Protein AF-A0A4Y2KLJ8-F1 (afdb_monomer)

Solvent-accessible surface area (backbone atoms only — not comparable to full-atom values): 11836 Å² total; per-residue (Å²): 13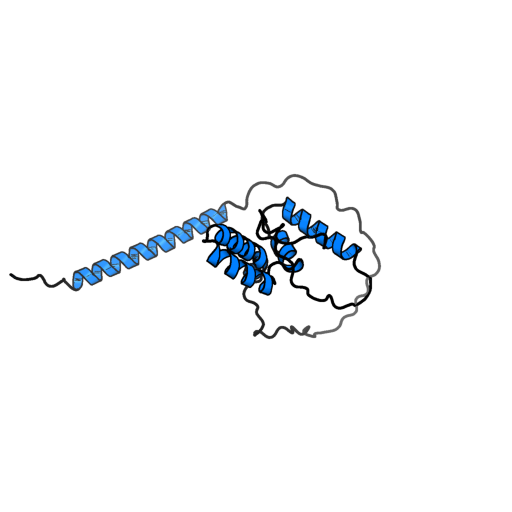8,86,79,80,77,81,59,66,69,55,58,54,52,51,52,54,50,50,55,50,51,53,54,50,53,55,51,50,52,51,50,53,52,52,56,60,64,63,75,76,76,78,91,80,90,84,87,83,84,87,87,86,86,84,82,91,79,88,83,82,90,78,91,77,88,84,82,92,75,81,81,78,80,86,66,64,81,89,68,65,72,83,55,77,72,72,66,32,43,41,22,51,55,50,38,53,52,52,61,58,43,70,79,48,62,66,79,58,34,54,54,49,51,54,54,45,60,75,60,29,65,43,57,26,70,70,42,39,40,47,24,28,59,70,44,90,50,64,73,47,25,51,49,31,54,50,52,53,53,55,54,62,73,68,50,70,99,58,96,68,80,82,79,87,68,81,39,68,68,44,88,79,44,90,49,54,86,49,29,42,73,88,86,117

Sequence (184 aa):
MFIGSVDVPETKRLKKLQMRKEQNTIRSSKQASAASASNYYSVENEGETEIEDAMEVKTAEDQEGTKDGPYTTFASKSFQQPTLTVQMDGAGHLWHFINSSRYLPEKYRDIIKQVISRNAYFAAPENLLLAMLTDNRCHIRTLAAWRIIKAREIGPGGNCVRRFVIPAVDFRATDYVDLIDWQA

Mean predicted aligned error: 19.5 Å

pLDDT: mean 70.12, std 23.82, range [25.67, 96.12]

Radius of gyration: 28.58 Å; Cα contacts (8 Å, |Δi|>4): 83; chains: 1; bounding box: 58×62×86 Å

Foldseek 3Di:
DDDDDDPPVVVVVVVVVVVVVVVVVVVVVVVVVVVVVVPPDDDDDDDDDDDPPDDDDDDDDDDDDDDDDPPDPPDDPVPPPPDPVVQLCLLVVLLVVLVVLVPDDPVVSVVVLVVCQVVVPCLFLVSLLSNQCPDPDPVSVVVSVVLVVVVVVPDDPDPDDDDDDRFGADSPDPGSNVRGDPVD

Nearest PDB structures (foldseek):
  8xr6-assembly1_q  TM=2.481E-01  e=8.972E+00  Chroomonas placoidea
  5zr1-assembly1_C  TM=2.084E-01  e=8.972E+00  Saccharomyces cerevisiae S288C

Structure (mmCIF, N/CA/C/O backbone):
data_AF-A0A4Y2KLJ8-F1
#
_entry.id   AF-A0A4Y2KLJ8-F1
#
loop_
_atom_site.group_PDB
_atom_site.id
_atom_site.type_symbol
_atom_site.label_atom_id
_atom_site.label_alt_id
_atom_site.label_comp_id
_atom_site.label_asym_id
_atom_site.label_entity_id
_atom_site.label_seq_id
_atom_site.pdbx_PDB_ins_code
_atom_site.Cartn_x
_atom_site.Cartn_y
_atom_site.Cartn_z
_atom_site.occupancy
_atom_site.B_iso_or_equiv
_atom_site.auth_seq_id
_atom_site.auth_comp_id
_atom_site.auth_asym_id
_atom_site.auth_atom_id
_atom_site.pdbx_PDB_model_num
ATOM 1 N N . MET A 1 1 ? -21.156 45.793 48.935 1.00 41.31 1 MET A N 1
ATOM 2 C CA . MET A 1 1 ? -20.285 44.833 48.222 1.00 41.31 1 MET A CA 1
ATOM 3 C C . MET A 1 1 ? -19.936 45.462 46.876 1.00 41.31 1 MET A C 1
ATOM 5 O O . MET A 1 1 ? -20.777 45.459 45.991 1.00 41.31 1 MET A O 1
ATOM 9 N N . PHE A 1 2 ? -18.780 46.122 46.757 1.00 39.53 2 PHE A N 1
ATOM 10 C CA . PHE A 1 2 ? -18.322 46.694 45.483 1.00 39.53 2 PHE A CA 1
ATOM 11 C C . PHE A 1 2 ? -17.560 45.607 44.719 1.00 39.53 2 PHE A C 1
ATOM 13 O O . PHE A 1 2 ? -16.541 45.118 45.198 1.00 39.53 2 PHE A O 1
ATOM 20 N N . ILE A 1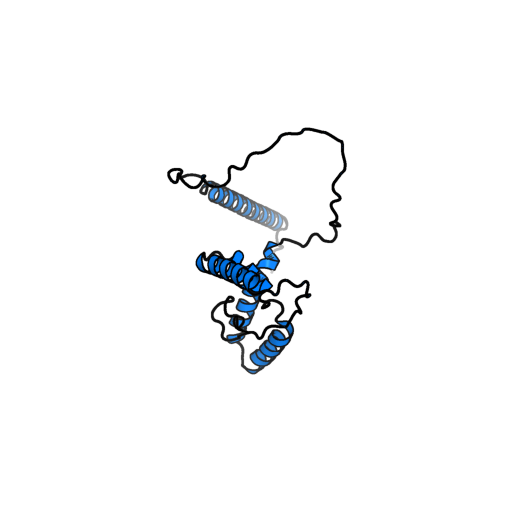 3 ? -18.089 45.194 43.570 1.00 48.84 3 ILE A N 1
ATOM 21 C CA . ILE A 1 3 ? -17.448 44.234 42.669 1.00 48.84 3 ILE A CA 1
ATOM 22 C C . ILE A 1 3 ? -16.490 45.053 41.799 1.00 48.84 3 ILE A C 1
ATOM 24 O O . ILE A 1 3 ? -16.929 45.947 41.079 1.00 48.84 3 ILE A O 1
ATOM 28 N N . GLY A 1 4 ? -15.185 44.818 41.956 1.00 50.69 4 GLY A N 1
ATOM 29 C CA . GLY A 1 4 ? -14.127 45.601 41.319 1.00 50.69 4 GLY A CA 1
ATOM 30 C C . GLY A 1 4 ? -14.207 45.553 39.795 1.00 50.69 4 GLY A C 1
ATOM 31 O O . GLY A 1 4 ? -14.171 44.481 39.192 1.00 50.69 4 GLY A O 1
ATOM 32 N N . SER A 1 5 ? -14.315 46.727 39.179 1.00 54.97 5 SER A N 1
ATOM 33 C CA . SER A 1 5 ? -14.199 46.912 37.737 1.00 54.97 5 SER A CA 1
ATOM 34 C C . SER A 1 5 ? -12.812 46.466 37.272 1.00 54.97 5 SER A C 1
ATOM 36 O O . SER A 1 5 ? -11.806 46.932 37.796 1.00 54.97 5 SER A O 1
ATOM 38 N N . VAL A 1 6 ? -12.749 45.565 36.289 1.00 61.09 6 VAL A N 1
ATOM 39 C CA . VAL A 1 6 ? -11.486 45.132 35.675 1.00 61.09 6 VAL A CA 1
ATOM 40 C C . VAL A 1 6 ? -10.830 46.334 34.998 1.00 61.09 6 VAL A C 1
ATOM 42 O O . VAL A 1 6 ? -11.369 46.886 34.036 1.00 61.09 6 VAL A O 1
ATOM 45 N N . ASP A 1 7 ? -9.657 46.724 35.490 1.00 63.34 7 ASP A N 1
ATOM 46 C CA . ASP A 1 7 ? -8.897 47.854 34.974 1.00 63.34 7 ASP A CA 1
ATOM 47 C C . ASP A 1 7 ? -8.469 47.602 33.517 1.00 63.34 7 ASP A C 1
ATOM 49 O O . ASP A 1 7 ? -7.511 46.891 33.193 1.00 63.34 7 ASP A O 1
ATOM 53 N N . VAL A 1 8 ? -9.191 48.236 32.590 1.00 61.59 8 VAL A N 1
ATOM 54 C CA . VAL A 1 8 ? -8.929 48.244 31.140 1.00 61.59 8 VAL A CA 1
ATOM 55 C C . VAL A 1 8 ? -7.454 48.548 30.785 1.00 61.59 8 VAL A C 1
ATOM 57 O O . VAL A 1 8 ? -6.947 47.961 29.822 1.00 61.59 8 VAL A O 1
ATOM 60 N N . PRO A 1 9 ? -6.702 49.394 31.523 1.00 63.06 9 PRO A N 1
ATOM 61 C CA . PRO A 1 9 ? -5.272 49.589 31.276 1.00 63.06 9 PRO A CA 1
ATOM 62 C C . PRO A 1 9 ? -4.419 48.333 31.514 1.00 63.06 9 PRO A C 1
ATOM 64 O O . PRO A 1 9 ? -3.481 48.081 30.751 1.00 63.06 9 PRO A O 1
ATOM 67 N N . GLU A 1 10 ? -4.737 47.524 32.529 1.00 64.81 10 GLU A N 1
ATOM 68 C CA . GLU A 1 10 ? -3.981 46.308 32.847 1.00 64.81 10 GLU A CA 1
ATOM 69 C C . GLU A 1 10 ? -4.195 45.225 31.795 1.00 64.81 10 GLU A C 1
ATOM 71 O O . GLU A 1 10 ? -3.235 44.617 31.323 1.00 64.81 10 GLU A O 1
ATOM 76 N N . THR A 1 11 ? -5.429 45.060 31.315 1.00 70.12 11 THR A N 1
ATOM 77 C CA . THR A 1 11 ? -5.729 44.098 30.238 1.00 70.12 11 THR A CA 1
ATOM 78 C C . THR A 1 11 ? -4.983 44.419 28.938 1.00 70.12 11 THR A C 1
ATOM 80 O O . THR A 1 11 ? -4.487 43.513 28.263 1.00 70.12 11 THR A O 1
ATOM 83 N N . LYS A 1 12 ? -4.806 45.706 28.600 1.00 73.44 12 LYS A N 1
ATOM 84 C CA . LYS A 1 12 ? -3.983 46.132 27.453 1.00 73.44 12 LYS A CA 1
ATOM 85 C C . LYS A 1 12 ? -2.498 45.824 27.665 1.00 73.44 12 LYS A C 1
ATOM 87 O O . LYS A 1 12 ? -1.827 45.381 26.730 1.00 73.44 12 LYS A O 1
ATOM 92 N N . ARG A 1 13 ? -1.978 46.027 28.882 1.00 78.44 13 ARG A N 1
ATOM 93 C CA . ARG A 1 13 ? -0.587 45.689 29.239 1.00 78.44 13 ARG A CA 1
ATOM 94 C C . ARG A 1 13 ? -0.338 44.183 29.165 1.00 78.44 13 ARG A C 1
ATOM 96 O O . ARG A 1 13 ? 0.652 43.768 28.562 1.00 78.44 13 ARG A O 1
ATOM 103 N N . LEU A 1 14 ? -1.260 43.379 29.690 1.00 79.12 14 LEU A N 1
ATOM 104 C CA . LEU A 1 14 ? -1.184 41.919 29.671 1.00 79.12 14 LEU A CA 1
ATOM 105 C C . LEU A 1 14 ? -1.236 41.360 28.243 1.00 79.12 14 LEU A C 1
ATOM 107 O O . LEU A 1 14 ? -0.385 40.549 27.882 1.00 79.12 14 LEU A O 1
ATOM 111 N N . LYS A 1 15 ? -2.128 41.868 27.379 1.00 77.00 15 LYS A N 1
ATOM 112 C CA . LYS A 1 15 ? -2.149 41.486 25.954 1.00 77.00 15 LYS A CA 1
ATOM 113 C C . LYS A 1 15 ? -0.844 41.844 25.235 1.00 77.00 15 LYS A C 1
ATOM 115 O O . LYS A 1 15 ? -0.330 41.045 24.461 1.00 77.00 15 LYS A O 1
ATOM 120 N N . LYS A 1 16 ? -0.253 43.009 25.520 1.00 82.94 16 LYS A N 1
ATOM 121 C CA . LYS A 1 16 ? 1.031 43.419 24.923 1.00 82.94 16 LYS A CA 1
ATOM 122 C C . LYS A 1 16 ? 2.198 42.532 25.371 1.00 82.94 16 LYS A C 1
ATOM 124 O O . LYS A 1 16 ? 3.102 42.267 24.579 1.00 82.94 16 LYS A O 1
ATOM 129 N N . LEU A 1 17 ? 2.186 42.074 26.622 1.00 87.19 17 LEU A N 1
ATOM 130 C CA . LEU A 1 17 ? 3.177 41.127 27.136 1.00 87.19 17 LEU A CA 1
ATOM 131 C C . LEU A 1 17 ? 3.021 39.744 26.501 1.00 87.19 17 LEU A C 1
ATOM 133 O O . LEU A 1 17 ? 4.029 39.151 26.123 1.00 87.19 17 LEU A O 1
ATOM 137 N N . GLN A 1 18 ? 1.786 39.272 26.323 1.00 82.94 18 GLN A N 1
ATOM 138 C CA . GLN A 1 18 ? 1.506 38.001 25.655 1.00 82.94 18 GLN A CA 1
ATOM 139 C C . GLN A 1 18 ? 2.020 38.003 24.210 1.00 82.94 18 GLN A C 1
ATOM 141 O O . GLN A 1 18 ? 2.814 37.143 23.836 1.00 82.94 18 GLN A O 1
ATOM 146 N N . MET A 1 19 ? 1.692 39.050 23.447 1.00 80.50 19 MET A N 1
ATOM 147 C CA . MET A 1 19 ? 2.167 39.214 22.068 1.00 80.50 19 MET A CA 1
ATOM 148 C C . MET A 1 19 ? 3.704 39.238 21.976 1.00 80.50 19 MET A C 1
ATOM 150 O O . MET A 1 19 ? 4.286 38.669 21.055 1.00 80.50 19 MET A O 1
ATOM 154 N N . ARG A 1 20 ? 4.390 39.870 22.942 1.00 82.62 20 ARG A N 1
ATOM 155 C CA . ARG A 1 20 ? 5.865 39.881 22.997 1.00 82.62 20 ARG A CA 1
ATOM 156 C C . ARG A 1 20 ? 6.454 38.505 23.309 1.00 82.62 20 ARG A C 1
ATOM 158 O O . ARG A 1 20 ? 7.477 38.152 22.727 1.00 82.62 20 ARG A O 1
ATOM 165 N N . LYS A 1 21 ? 5.836 37.739 24.214 1.00 83.50 21 LYS A N 1
ATOM 166 C CA . LYS A 1 21 ? 6.278 36.375 24.538 1.00 83.50 21 LYS A CA 1
ATOM 167 C C . LYS A 1 21 ? 6.173 35.469 23.313 1.00 83.50 21 LYS A C 1
ATOM 169 O O . LYS A 1 21 ? 7.160 34.837 22.957 1.00 83.50 21 LYS A O 1
ATOM 174 N N . GLU A 1 22 ? 5.040 35.499 22.617 1.00 74.56 22 GLU A N 1
ATOM 175 C CA . GLU A 1 22 ? 4.809 34.700 21.407 1.00 74.56 22 GLU A CA 1
ATOM 176 C C . GLU A 1 22 ? 5.809 35.038 20.291 1.00 74.56 22 GLU A C 1
ATOM 178 O O . GLU A 1 22 ? 6.416 34.142 19.703 1.00 74.56 22 GLU A O 1
ATOM 183 N N . GLN A 1 23 ? 6.074 36.326 20.050 1.00 72.75 23 GLN A N 1
ATOM 184 C CA . GLN A 1 23 ? 7.065 36.750 19.054 1.00 72.75 23 GLN A CA 1
ATOM 185 C C . GLN A 1 23 ? 8.490 36.285 19.388 1.00 72.75 23 GLN A C 1
ATOM 187 O O . GLN A 1 23 ? 9.235 35.891 18.488 1.00 72.75 23 GLN A O 1
ATOM 192 N N . ASN A 1 24 ? 8.871 36.292 20.667 1.00 71.88 24 ASN A N 1
ATOM 193 C CA . ASN A 1 24 ? 10.185 35.816 21.098 1.00 71.88 24 ASN A CA 1
ATOM 194 C C . ASN A 1 24 ? 10.311 34.287 20.978 1.00 71.88 24 ASN A C 1
ATOM 196 O O . ASN A 1 24 ? 11.357 33.804 20.547 1.00 71.88 24 ASN A O 1
ATOM 200 N N . THR A 1 25 ? 9.243 33.532 21.255 1.00 70.50 25 THR A N 1
ATOM 201 C CA . THR A 1 25 ? 9.193 32.075 21.039 1.00 70.50 25 THR A CA 1
ATOM 202 C C . THR A 1 25 ? 9.306 31.715 19.552 1.00 70.50 25 THR A C 1
ATOM 204 O O . THR A 1 25 ? 10.051 30.806 19.179 1.00 70.50 25 THR A O 1
ATOM 207 N N . ILE A 1 26 ? 8.642 32.467 18.668 1.00 71.75 26 ILE A N 1
ATOM 208 C CA . ILE A 1 26 ? 8.734 32.273 17.210 1.00 71.75 26 ILE A CA 1
ATOM 209 C C . ILE A 1 26 ? 10.142 32.611 16.690 1.00 71.75 26 ILE A C 1
ATOM 211 O O . ILE A 1 26 ? 10.686 31.909 15.840 1.00 71.75 26 ILE A O 1
ATOM 215 N N . ARG A 1 27 ? 10.769 33.681 17.193 1.00 73.19 27 ARG A N 1
ATOM 216 C CA . ARG A 1 27 ? 12.136 34.053 16.794 1.00 73.19 27 ARG A CA 1
ATOM 217 C C . ARG A 1 27 ? 13.168 33.023 17.260 1.00 73.19 27 ARG A C 1
ATOM 219 O O . ARG A 1 27 ? 14.047 32.661 16.484 1.00 73.19 27 ARG A O 1
ATOM 226 N N . SER A 1 28 ? 13.033 32.536 18.493 1.00 63.88 28 SER A N 1
ATOM 227 C CA . SER A 1 28 ? 13.915 31.511 19.059 1.00 63.88 28 SER A CA 1
ATOM 228 C C . SER A 1 28 ? 13.798 30.177 18.311 1.00 63.88 28 SER A C 1
ATOM 230 O O . SER A 1 28 ? 14.818 29.603 17.943 1.00 63.88 28 SER A O 1
ATOM 232 N N . SER A 1 29 ? 12.581 29.730 17.980 1.00 56.09 29 SER A N 1
ATOM 233 C CA . SER A 1 29 ? 12.384 28.515 17.168 1.00 56.09 29 SER A CA 1
ATOM 234 C C . SER A 1 29 ? 12.959 28.643 15.752 1.00 56.09 29 SER A C 1
ATOM 236 O O . SER A 1 29 ? 13.575 27.700 15.258 1.00 56.09 29 SER A O 1
ATOM 238 N N . LYS A 1 30 ? 12.868 29.821 15.116 1.00 65.75 30 LYS A N 1
ATOM 239 C CA . LYS A 1 30 ? 13.536 30.078 13.826 1.00 65.75 30 LYS A CA 1
ATOM 240 C C . LYS A 1 30 ? 15.064 30.035 13.924 1.00 65.75 30 LYS A C 1
ATOM 242 O O . LYS A 1 30 ? 15.704 29.481 13.036 1.00 65.75 30 LYS A O 1
ATOM 247 N N . GLN A 1 31 ? 15.653 30.570 14.996 1.00 61.88 31 GLN A N 1
ATOM 248 C CA . GLN A 1 31 ? 17.101 30.471 15.229 1.00 61.88 31 GLN A CA 1
ATOM 249 C C . GLN A 1 31 ? 17.551 29.033 15.522 1.00 61.88 31 GLN A C 1
ATOM 251 O O . GLN A 1 31 ? 18.587 28.621 15.012 1.00 61.88 31 GLN A O 1
ATOM 256 N N . ALA A 1 32 ? 16.760 28.242 16.253 1.00 54.78 32 ALA A N 1
ATOM 257 C CA . ALA A 1 32 ? 17.043 26.822 16.477 1.00 54.78 32 ALA A CA 1
ATOM 258 C C . ALA A 1 32 ? 16.970 25.992 15.177 1.00 54.78 32 ALA A C 1
ATOM 260 O O . ALA A 1 32 ? 17.793 25.101 14.961 1.00 54.78 32 ALA A O 1
ATOM 261 N N . SER A 1 33 ? 16.038 26.323 14.274 1.00 52.66 33 SER A N 1
ATOM 262 C CA . SER A 1 33 ? 15.948 25.710 12.941 1.00 52.66 33 SER A CA 1
ATOM 263 C C . SER A 1 33 ? 17.119 26.105 12.033 1.00 52.66 33 SER A C 1
ATOM 265 O O . SER A 1 33 ? 17.608 25.262 11.287 1.00 52.66 33 SER A O 1
ATOM 267 N N . ALA A 1 34 ? 17.596 27.352 12.108 1.00 49.81 34 ALA A N 1
ATOM 268 C CA . ALA A 1 34 ? 18.775 27.802 11.364 1.00 49.81 34 ALA A CA 1
ATOM 269 C C . ALA A 1 34 ? 20.076 27.173 11.901 1.00 49.81 34 ALA A C 1
ATOM 271 O O . ALA A 1 34 ? 20.947 26.808 11.118 1.00 49.81 34 ALA A O 1
ATOM 272 N N . ALA A 1 35 ? 20.183 26.975 13.220 1.00 51.09 35 ALA A N 1
ATOM 273 C CA . ALA A 1 35 ? 21.306 26.268 13.834 1.00 51.09 35 ALA A CA 1
ATOM 274 C C . ALA A 1 35 ? 21.307 24.764 13.496 1.00 51.09 35 ALA A C 1
ATOM 276 O O . ALA A 1 35 ? 22.370 24.197 13.268 1.00 51.09 35 ALA A O 1
ATOM 277 N N . SER A 1 36 ? 20.130 24.129 13.386 1.00 46.59 36 SER A N 1
ATOM 278 C CA . SER A 1 36 ? 20.022 22.719 12.960 1.00 46.59 36 SER A CA 1
ATOM 279 C C . SER A 1 36 ? 20.373 22.515 11.482 1.00 46.59 36 SER A C 1
ATOM 281 O O . SER A 1 36 ? 20.942 21.487 11.133 1.00 46.59 36 SER A O 1
ATOM 283 N N . ALA A 1 37 ? 20.094 23.497 10.618 1.00 37.50 37 ALA A N 1
ATOM 284 C CA . ALA A 1 37 ? 20.486 23.454 9.207 1.00 37.50 37 ALA A CA 1
ATOM 285 C C . ALA A 1 37 ? 21.999 23.662 8.988 1.00 37.50 37 ALA A C 1
ATOM 287 O O . ALA A 1 37 ? 22.537 23.225 7.974 1.00 37.50 37 ALA A O 1
ATOM 288 N N . SER A 1 38 ? 22.698 24.294 9.938 1.00 36.22 38 SER A N 1
ATOM 289 C CA . SER A 1 38 ? 24.140 24.565 9.844 1.00 36.22 38 SER A CA 1
ATOM 290 C C . SER A 1 38 ? 25.026 23.347 10.138 1.00 36.22 38 SER A C 1
ATOM 292 O O . SER A 1 38 ? 26.210 23.385 9.818 1.00 36.22 38 SER A O 1
ATOM 294 N N . ASN A 1 39 ? 24.484 22.268 10.713 1.00 36.62 39 ASN A N 1
ATOM 295 C CA . ASN A 1 39 ? 25.268 21.101 11.142 1.00 36.62 39 ASN A CA 1
ATOM 296 C C . ASN A 1 39 ? 25.201 19.908 10.167 1.00 36.62 39 ASN A C 1
ATOM 298 O O . ASN A 1 39 ? 25.567 18.802 10.551 1.00 36.62 39 ASN A O 1
ATOM 302 N N . TYR A 1 40 ? 24.734 20.105 8.926 1.00 30.84 40 TYR A N 1
ATOM 303 C CA . TYR A 1 40 ? 24.610 19.024 7.931 1.00 30.84 40 TYR A CA 1
ATOM 304 C C . TYR A 1 40 ? 25.612 19.104 6.763 1.00 30.84 40 TYR A C 1
ATOM 306 O O . TYR A 1 40 ? 25.615 18.238 5.898 1.00 30.84 40 TYR A O 1
ATOM 314 N N . TYR A 1 41 ? 26.492 20.108 6.732 1.00 36.03 41 TYR A N 1
ATOM 315 C CA . TYR A 1 41 ? 27.552 20.205 5.723 1.00 36.03 41 TYR A CA 1
ATOM 316 C C . TYR A 1 41 ? 28.896 20.490 6.380 1.00 36.03 41 TYR A C 1
ATOM 318 O O . TYR A 1 41 ? 29.294 21.644 6.509 1.00 36.03 41 TYR A O 1
ATOM 326 N N . SER A 1 42 ? 29.582 19.435 6.809 1.00 34.06 42 SER A N 1
ATOM 327 C CA . SER A 1 42 ? 31.043 19.331 6.938 1.00 34.06 42 SER A CA 1
ATOM 328 C C . SER A 1 42 ? 31.367 17.890 7.332 1.00 34.06 42 SER A C 1
ATOM 330 O O . SER A 1 42 ? 30.687 17.386 8.222 1.00 34.06 42 SER A O 1
ATOM 332 N N . VAL A 1 43 ? 32.438 17.311 6.753 1.00 30.20 43 VAL A N 1
ATOM 333 C CA . VAL A 1 43 ? 33.024 15.972 7.045 1.00 30.20 43 VAL A CA 1
ATOM 334 C C . VAL A 1 43 ? 32.284 14.883 6.217 1.00 30.20 43 VAL A C 1
ATOM 336 O O . VAL A 1 43 ? 31.116 14.634 6.469 1.00 30.20 43 VAL A O 1
ATOM 339 N N . GLU A 1 44 ? 32.803 14.252 5.146 1.00 31.92 44 GLU A N 1
ATOM 340 C CA . GLU A 1 44 ? 34.175 13.966 4.668 1.00 31.92 44 GLU A CA 1
ATOM 341 C C . GLU A 1 44 ? 34.181 13.804 3.129 1.00 31.92 44 GLU A C 1
ATOM 343 O O . GLU A 1 44 ? 33.316 13.1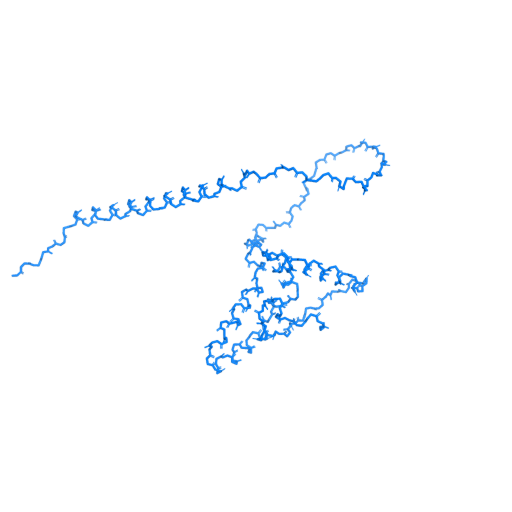37 2.567 1.00 31.92 44 GLU A O 1
ATOM 348 N N . ASN A 1 45 ? 35.173 14.395 2.455 1.00 31.47 45 ASN A N 1
ATOM 349 C CA . ASN A 1 45 ? 35.768 13.797 1.255 1.00 31.47 45 ASN A CA 1
ATOM 350 C C . ASN A 1 45 ? 36.805 12.792 1.768 1.00 31.47 45 ASN A C 1
ATOM 352 O O . ASN A 1 45 ? 37.528 13.197 2.669 1.00 31.47 45 ASN A O 1
ATOM 356 N N . GLU A 1 46 ? 36.866 11.569 1.227 1.00 34.88 46 GLU A N 1
ATOM 357 C CA . GLU A 1 46 ? 38.062 10.834 0.742 1.00 34.88 46 GLU A CA 1
ATOM 358 C C . GLU A 1 46 ? 37.645 9.389 0.356 1.00 34.88 46 GLU A C 1
ATOM 360 O O . GLU A 1 46 ? 37.127 8.649 1.188 1.00 34.88 46 GLU A O 1
ATOM 365 N N . GLY A 1 47 ? 37.880 8.994 -0.906 1.00 34.47 47 GLY A N 1
ATOM 366 C CA . GLY A 1 47 ? 37.513 7.691 -1.502 1.00 34.47 47 GLY A CA 1
ATOM 367 C C . GLY A 1 47 ? 36.117 7.734 -2.138 1.00 34.47 47 GLY A C 1
ATOM 368 O O . GLY A 1 47 ? 35.150 8.063 -1.475 1.00 34.47 47 GLY A O 1
ATOM 369 N N . GLU A 1 48 ? 35.903 7.502 -3.429 1.00 34.25 48 GLU A N 1
ATOM 370 C CA . GLU A 1 48 ? 36.395 6.398 -4.243 1.00 34.25 48 GLU A CA 1
ATOM 371 C C . GLU A 1 48 ? 36.613 6.880 -5.687 1.00 34.25 48 GLU A C 1
ATOM 373 O O . GLU A 1 48 ? 35.728 7.426 -6.346 1.00 34.25 48 GLU A O 1
ATOM 378 N N . THR A 1 49 ? 37.840 6.694 -6.158 1.00 34.75 49 THR A N 1
ATOM 379 C CA . THR A 1 49 ? 38.187 6.575 -7.571 1.00 34.75 49 THR A CA 1
ATOM 380 C C . THR A 1 49 ? 37.596 5.285 -8.141 1.00 34.75 49 THR A C 1
ATOM 382 O O . THR A 1 49 ? 37.466 4.316 -7.403 1.00 34.75 49 THR A O 1
ATOM 385 N N . GLU A 1 50 ? 37.379 5.266 -9.461 1.00 37.44 50 GLU A N 1
ATOM 386 C CA . GLU A 1 50 ? 36.980 4.112 -10.292 1.00 37.44 50 GLU A CA 1
ATOM 387 C C . GLU A 1 50 ? 35.470 3.852 -10.348 1.00 37.44 50 GLU A C 1
ATOM 389 O O . GLU A 1 50 ? 34.974 3.066 -9.561 1.00 37.44 50 GLU A O 1
ATOM 394 N N . ILE A 1 51 ? 34.751 4.496 -11.286 1.00 33.47 51 ILE A N 1
ATOM 395 C CA . ILE A 1 51 ? 34.112 3.865 -12.470 1.00 33.47 51 ILE A CA 1
ATOM 396 C C . ILE A 1 51 ? 33.819 4.989 -13.498 1.00 33.47 51 ILE A C 1
ATOM 398 O O . ILE A 1 51 ? 32.673 5.359 -13.735 1.00 33.47 51 ILE A O 1
ATOM 402 N N . GLU A 1 52 ? 34.864 5.578 -14.090 1.00 34.19 52 GLU A N 1
ATOM 403 C CA . GLU A 1 52 ? 34.742 6.500 -15.244 1.00 34.19 52 GLU A CA 1
ATOM 404 C C . GLU A 1 52 ? 34.964 5.796 -16.594 1.00 34.19 52 GLU A C 1
ATOM 406 O O . GLU A 1 52 ? 35.061 6.440 -17.634 1.00 34.19 52 GLU A O 1
ATOM 411 N N . ASP A 1 53 ? 35.010 4.466 -16.609 1.00 29.59 53 ASP A N 1
ATOM 412 C CA . ASP A 1 53 ? 35.510 3.723 -17.762 1.00 29.59 53 ASP A CA 1
ATOM 413 C C . ASP A 1 53 ? 34.414 2.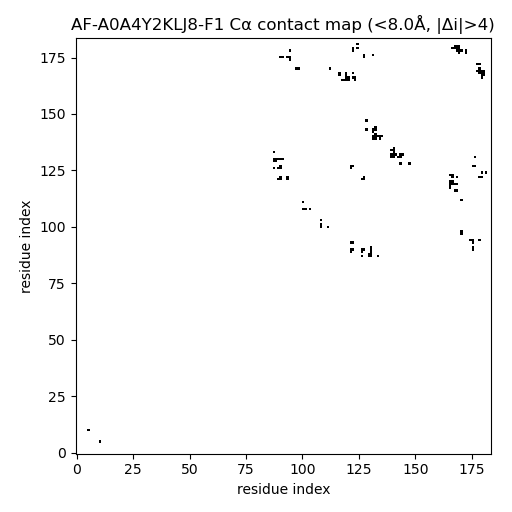850 -18.388 1.00 29.59 53 ASP A C 1
ATOM 415 O O . ASP A 1 53 ? 34.365 1.644 -18.163 1.00 29.59 53 ASP A O 1
ATOM 419 N N . ALA A 1 54 ? 33.474 3.480 -19.109 1.00 34.28 54 ALA A N 1
ATOM 420 C CA . ALA A 1 54 ? 32.745 2.876 -20.240 1.00 34.28 54 ALA A CA 1
ATOM 421 C C . ALA A 1 54 ? 31.688 3.826 -20.846 1.00 34.28 54 ALA A C 1
ATOM 423 O O . ALA A 1 54 ? 30.491 3.613 -20.671 1.00 34.28 54 ALA A O 1
ATOM 424 N N . MET A 1 55 ? 32.107 4.845 -21.603 1.00 31.69 55 MET A N 1
ATOM 425 C CA . MET A 1 55 ? 31.466 5.231 -22.879 1.00 31.69 55 MET A CA 1
ATOM 426 C C . MET A 1 55 ? 32.198 6.427 -23.500 1.00 31.69 55 MET A C 1
ATOM 428 O O . MET A 1 55 ? 31.717 7.557 -23.498 1.00 31.69 55 MET A O 1
ATOM 432 N N . GLU A 1 56 ? 33.367 6.173 -24.083 1.00 35.53 56 GLU A N 1
ATOM 433 C CA . GLU A 1 56 ? 33.927 7.064 -25.097 1.00 35.53 56 GLU A CA 1
ATOM 434 C C . GLU A 1 56 ? 33.571 6.490 -26.479 1.00 35.53 56 GLU A C 1
ATOM 436 O O . GLU A 1 56 ? 34.151 5.509 -26.936 1.00 35.53 56 GLU A O 1
ATOM 441 N N . VAL A 1 57 ? 32.581 7.085 -27.150 1.00 31.36 57 VAL A N 1
ATOM 442 C CA . VAL A 1 57 ? 32.388 6.946 -28.601 1.00 31.36 57 VAL A CA 1
ATOM 443 C C . VAL A 1 57 ? 32.322 8.355 -29.172 1.00 31.36 57 VAL A C 1
ATOM 445 O O . VAL A 1 57 ? 31.324 9.059 -29.040 1.00 31.36 57 VAL A O 1
ATOM 448 N N . LYS A 1 58 ? 33.430 8.778 -29.783 1.00 31.20 58 LYS A N 1
ATOM 449 C CA . LYS A 1 58 ? 33.528 10.001 -30.584 1.00 31.20 58 LYS A CA 1
ATOM 450 C C . LYS A 1 58 ? 32.945 9.740 -31.966 1.00 31.20 58 LYS A C 1
ATOM 452 O O . LYS A 1 58 ? 33.391 8.792 -32.602 1.00 31.20 58 LYS A O 1
ATOM 457 N N . THR A 1 59 ? 32.108 10.649 -32.473 1.00 25.67 59 THR A N 1
ATOM 458 C CA . THR A 1 59 ? 32.300 11.175 -33.837 1.00 25.67 59 THR A CA 1
ATOM 459 C C . THR A 1 59 ? 31.508 12.456 -34.113 1.00 25.67 59 THR A C 1
ATOM 461 O O . THR A 1 59 ? 30.303 12.495 -33.895 1.00 25.67 59 THR A O 1
ATOM 464 N N . ALA A 1 60 ? 32.248 13.404 -34.699 1.00 30.28 60 ALA A N 1
ATOM 465 C CA . ALA A 1 60 ? 31.875 14.480 -35.622 1.00 30.28 60 ALA A CA 1
ATOM 466 C C . ALA A 1 60 ? 31.120 15.712 -35.089 1.00 30.28 60 ALA A C 1
ATOM 468 O O . ALA A 1 60 ? 29.922 15.696 -34.819 1.00 30.28 60 ALA A O 1
ATOM 469 N N . GLU A 1 61 ? 31.881 16.807 -35.027 1.00 35.69 61 GLU A N 1
ATOM 470 C CA . GLU A 1 61 ? 31.414 18.188 -35.071 1.00 35.69 61 GLU A CA 1
ATOM 471 C C . GLU A 1 61 ? 30.765 18.475 -36.430 1.00 35.69 61 GLU A C 1
ATOM 473 O O . GLU A 1 61 ? 31.367 18.172 -37.452 1.00 35.69 61 GLU A O 1
ATOM 478 N N . ASP A 1 62 ? 29.602 19.122 -36.422 1.00 27.64 62 ASP A N 1
ATOM 479 C CA . ASP A 1 62 ? 29.206 20.094 -37.440 1.00 27.64 62 ASP A CA 1
ATOM 480 C C . ASP A 1 62 ? 28.330 21.146 -36.745 1.00 27.64 62 ASP A C 1
ATOM 482 O O . ASP A 1 62 ? 27.264 20.852 -36.198 1.00 27.64 62 ASP A O 1
ATOM 486 N N . GLN A 1 63 ? 28.827 22.383 -36.695 1.00 38.03 63 GLN A N 1
ATOM 487 C CA . GLN A 1 63 ? 28.050 23.544 -36.277 1.00 38.03 63 GLN A CA 1
ATOM 488 C C . GLN A 1 63 ? 27.257 24.065 -37.475 1.00 38.03 63 GLN A C 1
ATOM 490 O O . GLN A 1 63 ? 27.849 24.527 -38.447 1.00 38.03 63 GLN A O 1
ATOM 495 N N . GLU A 1 64 ? 25.932 24.117 -37.359 1.00 27.44 64 GLU A N 1
ATOM 496 C CA . GLU A 1 64 ? 25.115 25.006 -38.182 1.00 27.44 64 GLU A CA 1
ATOM 497 C C . GLU A 1 64 ? 23.969 25.571 -37.333 1.00 27.44 64 GLU A C 1
ATOM 499 O O . GLU A 1 64 ? 23.214 24.847 -36.684 1.00 27.44 64 GLU A O 1
ATOM 504 N N . GLY A 1 65 ? 23.915 26.901 -37.238 1.00 30.14 65 GLY A N 1
ATOM 505 C CA . GLY A 1 65 ? 22.968 27.610 -36.383 1.00 30.14 65 GLY A CA 1
ATOM 506 C C . GLY A 1 65 ? 21.541 27.612 -36.925 1.00 30.14 65 GLY A C 1
ATOM 507 O O . GLY A 1 65 ? 21.325 27.380 -38.107 1.00 30.14 65 GLY A O 1
ATOM 508 N N . THR A 1 66 ? 20.572 27.963 -36.070 1.00 28.48 66 THR A N 1
ATOM 509 C CA . THR A 1 66 ? 19.474 28.913 -36.358 1.00 28.48 66 THR A CA 1
ATOM 510 C C . THR A 1 66 ? 18.563 29.079 -35.129 1.00 28.48 66 THR A C 1
ATOM 512 O O . THR A 1 66 ? 17.943 28.137 -34.657 1.00 28.48 66 THR A O 1
ATOM 515 N N . LYS A 1 67 ? 18.541 30.322 -34.635 1.00 37.62 67 LYS A N 1
ATOM 516 C CA . LY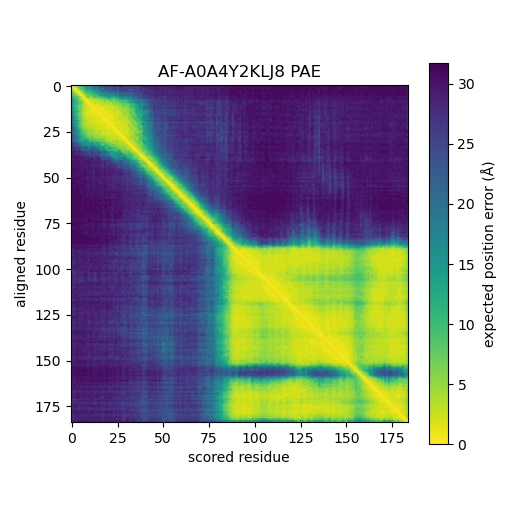S A 1 67 ? 17.439 31.157 -34.109 1.00 37.62 67 LYS A CA 1
ATOM 517 C C . LYS A 1 67 ? 16.212 30.510 -33.434 1.00 37.62 67 LYS A C 1
ATOM 519 O O . LYS A 1 67 ? 15.402 29.853 -34.072 1.00 37.62 67 LYS A O 1
ATOM 524 N N . ASP A 1 68 ? 16.037 30.906 -32.171 1.00 42.22 68 ASP A N 1
ATOM 525 C CA . ASP A 1 68 ? 14.802 31.379 -31.525 1.00 42.22 68 ASP A CA 1
ATOM 526 C C . ASP A 1 68 ? 13.476 30.679 -31.870 1.00 42.22 68 ASP A C 1
ATOM 528 O O . ASP A 1 68 ? 12.753 31.057 -32.792 1.00 42.22 68 ASP A O 1
ATOM 532 N N . GLY A 1 69 ? 13.069 29.766 -30.989 1.00 32.62 69 GLY A N 1
ATOM 533 C CA . GLY A 1 69 ? 11.674 29.379 -30.801 1.00 32.62 69 GLY A CA 1
ATOM 534 C C . GLY A 1 69 ? 11.454 28.947 -29.350 1.00 32.62 69 GLY A C 1
ATOM 535 O O . GLY A 1 69 ? 12.247 28.153 -28.840 1.00 32.62 69 GLY A O 1
ATOM 536 N N . PRO A 1 70 ? 10.429 29.449 -28.634 1.00 37.09 70 PRO A N 1
ATOM 537 C CA . PRO A 1 70 ? 10.167 28.983 -27.286 1.00 37.09 70 PRO A CA 1
ATOM 538 C C . PRO A 1 70 ? 9.510 27.611 -27.410 1.00 37.09 70 PRO A C 1
ATOM 540 O O . PRO A 1 70 ? 8.399 27.499 -27.933 1.00 37.09 70 PRO A O 1
ATOM 543 N N . TYR A 1 71 ? 10.171 26.556 -26.933 1.00 29.84 71 TYR A N 1
ATOM 544 C CA . TYR A 1 71 ? 9.473 25.294 -26.730 1.00 29.84 71 TYR A CA 1
ATOM 545 C C . TYR A 1 71 ? 8.291 25.560 -25.802 1.00 29.84 71 TYR A C 1
ATOM 547 O O . TYR A 1 71 ? 8.418 26.086 -24.695 1.00 29.84 71 TYR A O 1
ATOM 555 N N . THR A 1 72 ? 7.112 25.282 -26.338 1.00 42.03 72 THR A N 1
ATOM 556 C CA . THR A 1 72 ? 5.822 25.581 -25.749 1.00 42.03 72 THR A CA 1
ATOM 557 C C . THR A 1 72 ? 5.662 24.800 -24.452 1.00 42.03 72 THR A C 1
ATOM 559 O O . THR A 1 72 ? 5.386 23.602 -24.460 1.00 42.03 72 THR A O 1
ATOM 562 N N . THR A 1 73 ? 5.807 25.499 -23.331 1.00 51.50 73 THR A N 1
ATOM 563 C CA . THR A 1 73 ? 5.355 25.070 -22.007 1.00 51.50 73 THR A CA 1
ATOM 564 C C . THR A 1 73 ? 3.836 24.903 -22.034 1.00 51.50 73 THR A C 1
ATOM 566 O O . THR A 1 73 ? 3.088 25.834 -21.738 1.00 51.50 73 THR A O 1
ATOM 569 N N . PHE A 1 74 ? 3.360 23.714 -22.402 1.00 46.22 74 PHE A N 1
ATOM 570 C CA . PHE A 1 74 ? 1.956 23.333 -22.258 1.00 46.22 74 PHE A CA 1
ATOM 571 C C . PHE A 1 74 ? 1.736 22.699 -20.884 1.00 46.22 74 PHE A C 1
ATOM 573 O O . PHE A 1 74 ? 1.545 21.499 -20.727 1.00 46.22 74 PHE A O 1
ATOM 580 N N . ALA A 1 75 ? 1.764 23.545 -19.862 1.00 40.84 75 ALA A N 1
ATOM 581 C CA . ALA A 1 75 ? 1.080 23.267 -18.612 1.00 40.84 75 ALA A CA 1
ATOM 582 C C . ALA A 1 75 ? 0.362 24.553 -18.211 1.00 40.84 75 ALA A C 1
ATOM 584 O O . ALA A 1 75 ? 0.972 25.525 -17.760 1.00 40.84 75 ALA A O 1
ATOM 585 N N . SER A 1 76 ? -0.949 24.591 -18.449 1.00 43.38 76 SER A N 1
ATOM 586 C CA . SER A 1 76 ? -1.810 25.656 -17.951 1.00 43.38 76 SER A CA 1
ATOM 587 C C . SER A 1 76 ? -1.596 25.785 -16.443 1.00 43.38 76 SER A C 1
ATOM 589 O O . SER A 1 76 ? -1.63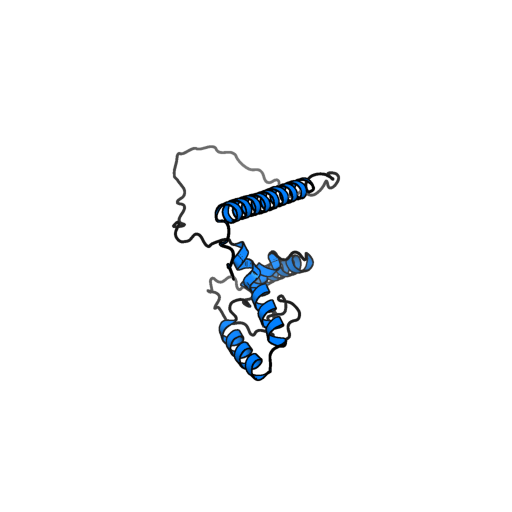0 24.790 -15.722 1.00 43.38 76 SER A O 1
ATOM 591 N N . LYS A 1 77 ? -1.395 27.011 -15.947 1.00 52.16 77 LYS A N 1
ATOM 592 C CA . LYS A 1 77 ? -1.179 27.308 -14.516 1.00 52.16 77 LYS A CA 1
ATOM 593 C C . LYS A 1 77 ? -2.291 26.765 -13.595 1.00 52.16 77 LYS A C 1
ATOM 595 O O . LYS A 1 77 ? -2.088 26.666 -12.394 1.00 52.16 77 LYS A O 1
ATOM 600 N N . SER A 1 78 ? -3.440 26.383 -14.153 1.00 44.69 78 SER A N 1
ATOM 601 C CA . SER A 1 78 ? -4.547 25.708 -13.467 1.00 44.69 78 SER A CA 1
ATOM 602 C C . SER A 1 78 ? -4.288 24.234 -13.128 1.00 44.69 78 SER A C 1
ATOM 604 O O . SER A 1 78 ? -5.058 23.658 -12.368 1.00 44.69 78 SER A O 1
ATOM 606 N N . PHE A 1 79 ? -3.230 23.623 -13.670 1.00 45.56 79 PHE A N 1
ATOM 607 C CA . PHE A 1 79 ? -2.780 22.267 -13.342 1.00 45.56 79 PHE A CA 1
ATOM 608 C C . PHE A 1 79 ? -1.429 22.298 -12.617 1.00 45.56 79 PHE A C 1
ATOM 610 O O . PHE A 1 79 ? -0.547 21.473 -12.836 1.00 45.56 79 PHE A O 1
ATOM 617 N N . GLN A 1 80 ? -1.233 23.280 -11.739 1.00 43.75 80 GLN A N 1
ATOM 618 C CA . GLN A 1 80 ? -0.255 23.126 -10.671 1.00 43.75 80 GLN A CA 1
ATOM 619 C C . GLN A 1 80 ? -0.857 22.144 -9.670 1.00 43.75 80 GLN A C 1
ATOM 621 O O . GLN A 1 80 ? -1.634 22.533 -8.800 1.00 43.75 80 GLN A O 1
ATOM 626 N N . GLN A 1 81 ? -0.548 20.854 -9.823 1.00 55.16 81 GLN A N 1
ATOM 627 C CA . GLN A 1 81 ? -0.796 19.903 -8.747 1.00 55.16 81 GLN A CA 1
ATOM 628 C C . GLN A 1 81 ? -0.057 20.428 -7.505 1.00 55.16 81 GLN A C 1
ATOM 630 O O . GLN A 1 81 ? 1.151 20.680 -7.585 1.00 55.16 81 GLN A O 1
ATOM 635 N N . PRO A 1 82 ? -0.752 20.655 -6.379 1.00 45.09 82 PRO A N 1
ATOM 636 C CA . PRO A 1 82 ? -0.096 21.076 -5.159 1.00 45.09 82 PRO A CA 1
ATOM 637 C C . PRO A 1 82 ? 0.847 19.955 -4.733 1.00 45.09 82 PRO A C 1
ATOM 639 O O . PRO A 1 82 ? 0.393 18.897 -4.320 1.00 45.09 82 PRO A O 1
ATOM 642 N N . THR A 1 83 ? 2.154 20.206 -4.857 1.00 45.09 83 THR A N 1
ATOM 643 C CA . THR A 1 83 ? 3.262 19.421 -4.291 1.00 45.09 83 THR A CA 1
ATOM 644 C C . THR A 1 83 ? 3.180 17.910 -4.510 1.00 45.09 83 THR A C 1
ATOM 646 O O . THR A 1 83 ? 2.490 17.188 -3.795 1.00 45.09 83 THR A O 1
ATOM 649 N N . LEU A 1 84 ? 4.030 17.412 -5.410 1.00 51.16 84 LEU A N 1
ATOM 650 C CA . LEU A 1 84 ? 4.294 15.985 -5.616 1.00 51.16 84 LEU A CA 1
ATOM 651 C C . LEU A 1 84 ? 4.543 15.202 -4.307 1.00 51.16 84 LEU A C 1
ATOM 653 O O . LEU A 1 84 ? 4.362 13.996 -4.306 1.00 51.16 84 LEU A O 1
ATOM 657 N N . THR A 1 85 ? 4.888 15.852 -3.189 1.00 48.84 85 THR A N 1
ATOM 658 C CA . THR A 1 85 ? 5.177 15.222 -1.891 1.00 48.84 85 THR A CA 1
ATOM 659 C C . THR A 1 85 ? 3.961 14.653 -1.151 1.00 48.84 85 THR A C 1
ATOM 661 O O . THR A 1 85 ? 4.105 13.628 -0.495 1.00 48.84 85 THR A O 1
ATOM 664 N N . VAL A 1 86 ? 2.764 15.249 -1.253 1.00 49.72 86 VAL A N 1
ATOM 665 C CA . VAL A 1 86 ? 1.570 14.746 -0.527 1.00 49.72 86 VAL A CA 1
ATOM 666 C C . VAL A 1 86 ? 0.997 13.496 -1.200 1.00 49.72 86 VAL A C 1
ATOM 668 O O . VAL A 1 86 ? 0.417 12.635 -0.543 1.00 49.72 86 VAL A O 1
ATOM 671 N N . GLN A 1 87 ? 1.189 13.370 -2.515 1.00 55.91 87 GLN A N 1
ATOM 672 C CA . GLN A 1 87 ? 0.668 12.247 -3.287 1.00 55.91 87 GLN A CA 1
ATOM 673 C C . GLN A 1 87 ? 1.557 10.995 -3.213 1.00 55.91 87 GLN A C 1
ATOM 675 O O . GLN A 1 87 ? 1.038 9.893 -3.387 1.00 55.91 87 GLN A O 1
ATOM 680 N N . MET A 1 88 ? 2.859 11.134 -2.918 1.00 61.31 88 MET A N 1
ATOM 681 C CA . MET A 1 88 ? 3.770 9.976 -2.868 1.00 61.31 88 MET A CA 1
ATOM 682 C C . MET A 1 88 ? 3.449 9.031 -1.705 1.00 61.31 88 MET A C 1
ATOM 684 O O . MET A 1 88 ? 3.607 7.828 -1.851 1.00 61.31 88 MET A O 1
ATOM 688 N N . ASP A 1 89 ? 2.918 9.540 -0.590 1.00 81.06 89 ASP A N 1
ATOM 689 C CA . ASP A 1 89 ? 2.639 8.735 0.609 1.00 81.06 89 ASP A CA 1
ATOM 690 C C . ASP A 1 89 ? 1.181 8.236 0.699 1.00 81.06 89 ASP A C 1
ATOM 692 O O . ASP A 1 89 ? 0.667 7.886 1.762 1.00 81.06 89 ASP A O 1
ATOM 696 N N . GLY A 1 90 ? 0.442 8.224 -0.414 1.00 86.06 90 GLY A N 1
ATOM 697 C CA . GLY A 1 90 ? -0.962 7.791 -0.412 1.00 86.06 90 GLY A CA 1
ATOM 698 C C . GLY A 1 90 ? -1.153 6.366 0.132 1.00 86.06 90 GLY A C 1
ATOM 699 O O . GLY A 1 90 ? -2.098 6.102 0.880 1.00 86.06 90 GLY A O 1
ATOM 700 N N . ALA A 1 91 ? -0.228 5.460 -0.194 1.00 90.06 91 ALA A N 1
ATOM 701 C CA . ALA A 1 91 ? -0.253 4.083 0.291 1.00 90.06 91 ALA A CA 1
ATOM 702 C C . ALA A 1 91 ? 0.070 3.972 1.793 1.00 90.06 91 ALA A C 1
ATOM 704 O O . ALA A 1 91 ? -0.583 3.199 2.498 1.00 90.06 91 ALA A O 1
ATOM 705 N N . GLY A 1 92 ? 1.016 4.773 2.301 1.00 91.56 92 GLY A N 1
ATOM 706 C CA . GLY A 1 92 ? 1.354 4.815 3.726 1.00 91.56 92 GLY A CA 1
ATOM 707 C C . GLY A 1 92 ? 0.182 5.310 4.571 1.00 91.56 92 GLY A C 1
ATOM 708 O O . GLY A 1 92 ? -0.199 4.667 5.552 1.00 91.56 92 GLY A O 1
ATOM 709 N N . HIS A 1 93 ? -0.491 6.379 4.136 1.00 91.06 93 HIS A N 1
ATOM 710 C CA . HIS A 1 93 ? -1.708 6.866 4.793 1.00 91.06 93 HIS A CA 1
ATOM 711 C C . HIS A 1 93 ? -2.833 5.823 4.813 1.00 91.06 93 HIS A C 1
ATOM 713 O O . HIS A 1 93 ? -3.495 5.646 5.842 1.00 91.06 93 HIS A O 1
ATOM 719 N N . LEU A 1 94 ? -3.047 5.110 3.700 1.00 92.19 94 LEU A N 1
ATOM 720 C CA . LEU A 1 94 ? -4.038 4.035 3.639 1.00 92.19 94 LEU A CA 1
ATOM 721 C C . LEU A 1 94 ? -3.708 2.925 4.646 1.00 92.19 94 LEU A C 1
ATOM 723 O O . LEU A 1 94 ? -4.594 2.478 5.378 1.00 92.19 94 LEU A O 1
ATOM 727 N N . TRP A 1 95 ? -2.443 2.508 4.718 1.00 94.38 95 TRP A N 1
ATOM 728 C CA . TRP A 1 95 ? -2.002 1.511 5.689 1.00 94.38 95 TRP A CA 1
ATOM 729 C C . TRP A 1 95 ? -2.216 1.983 7.131 1.00 94.38 95 TRP A C 1
ATOM 731 O O . TRP A 1 95 ? -2.792 1.249 7.934 1.00 94.38 95 TRP A O 1
ATOM 741 N N . HIS A 1 96 ? -1.846 3.223 7.461 1.00 93.50 96 HIS A N 1
ATOM 742 C CA . HIS A 1 96 ? -2.074 3.791 8.791 1.00 93.50 96 HIS A CA 1
ATOM 743 C C . HIS A 1 96 ? -3.562 3.816 9.169 1.00 93.50 96 HIS A C 1
ATOM 745 O O . HIS A 1 96 ? -3.920 3.507 10.312 1.00 93.50 96 HIS A O 1
ATOM 751 N N . PHE A 1 97 ? -4.442 4.131 8.214 1.00 93.81 97 PHE A N 1
ATOM 752 C CA . PHE A 1 97 ? -5.890 4.090 8.410 1.00 93.81 97 PHE A CA 1
ATOM 753 C C . PHE A 1 97 ? -6.397 2.663 8.656 1.00 93.81 97 PHE A C 1
ATOM 755 O O . PHE A 1 97 ? -7.138 2.425 9.613 1.00 93.81 97 PHE A O 1
ATOM 762 N N . ILE A 1 98 ? -5.948 1.693 7.854 1.00 93.44 98 ILE A N 1
ATOM 763 C CA . ILE A 1 98 ? -6.263 0.269 8.038 1.00 93.44 98 ILE A CA 1
ATOM 764 C C . ILE A 1 98 ? -5.782 -0.210 9.407 1.00 93.44 98 ILE A C 1
ATOM 766 O O . ILE A 1 98 ? -6.554 -0.833 10.138 1.00 93.44 98 ILE A O 1
ATOM 770 N N . ASN A 1 99 ? -4.548 0.113 9.788 1.00 94.12 99 ASN A N 1
ATOM 771 C CA . ASN A 1 99 ? -3.977 -0.295 11.064 1.00 94.12 99 ASN A CA 1
ATOM 772 C C . ASN A 1 99 ? -4.757 0.306 12.243 1.00 94.12 99 ASN A C 1
ATOM 774 O O . ASN A 1 99 ? -5.081 -0.403 13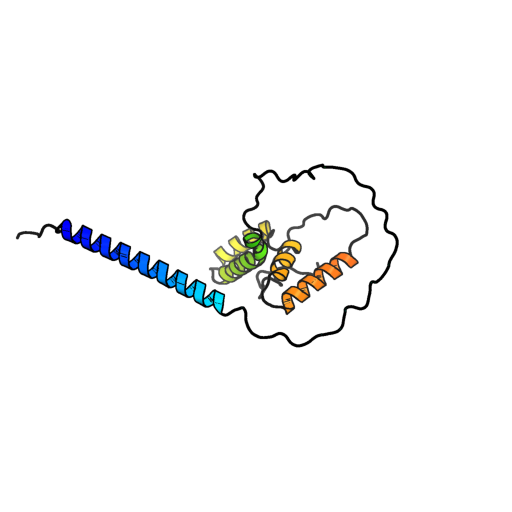.191 1.00 94.12 99 ASN A O 1
ATOM 778 N N . SER A 1 100 ? -5.163 1.573 12.139 1.00 93.19 100 SER A N 1
ATOM 779 C CA . SER A 1 100 ? -6.007 2.235 13.143 1.00 93.19 100 SER A CA 1
ATOM 780 C C . SER A 1 100 ? -7.405 1.613 13.236 1.00 93.19 100 SER A C 1
ATOM 782 O O . SER A 1 100 ? -7.957 1.475 14.327 1.00 93.19 100 SER A O 1
ATOM 784 N N . SER A 1 101 ? -7.973 1.166 12.110 1.00 93.12 101 SER A N 1
ATOM 785 C CA . SER A 1 101 ? -9.292 0.516 12.078 1.00 93.12 101 SER A CA 1
ATOM 786 C C . SER A 1 101 ? -9.344 -0.811 12.851 1.00 93.12 101 SER A C 1
ATOM 788 O O . SER A 1 101 ? -10.425 -1.255 13.241 1.00 93.12 101 SER A O 1
ATOM 790 N N . ARG A 1 102 ? -8.188 -1.438 13.122 1.00 93.25 102 ARG A N 1
ATOM 791 C CA . ARG A 1 102 ? -8.092 -2.707 13.867 1.00 93.25 102 ARG A CA 1
ATOM 792 C C . ARG A 1 102 ? -8.550 -2.588 15.317 1.00 93.25 102 ARG A C 1
ATOM 794 O O . ARG A 1 102 ? -8.981 -3.587 15.885 1.00 93.25 102 ARG A O 1
ATOM 801 N N . TYR A 1 103 ? -8.483 -1.388 15.888 1.00 93.38 103 TYR A N 1
ATOM 802 C CA . TYR A 1 103 ? -8.863 -1.120 17.276 1.00 93.38 103 TYR A CA 1
ATOM 803 C C . TYR A 1 103 ? -10.360 -0.821 17.452 1.00 93.38 103 TYR A C 1
ATOM 805 O O . TYR A 1 103 ? -10.815 -0.621 18.577 1.00 93.38 103 TYR A O 1
ATOM 813 N N . LEU A 1 104 ? -11.138 -0.772 16.365 1.00 93.94 104 LEU A N 1
ATOM 814 C CA . LEU A 1 104 ? -12.572 -0.498 16.431 1.00 93.94 104 LEU A CA 1
ATOM 815 C C . LEU A 1 104 ? -13.396 -1.768 16.715 1.00 93.94 104 LEU A C 1
ATOM 817 O O . LEU A 1 104 ? -12.984 -2.875 16.356 1.00 93.94 104 LEU A O 1
ATOM 821 N N . PRO A 1 105 ? -14.611 -1.615 17.281 1.00 96.12 105 PRO A N 1
ATOM 822 C CA . PRO A 1 105 ? -15.574 -2.706 17.382 1.00 96.12 105 PRO A CA 1
ATOM 823 C C . PRO A 1 105 ? -15.890 -3.328 16.016 1.00 96.12 105 PRO A C 1
ATOM 825 O O . PRO A 1 105 ? -15.971 -2.628 15.003 1.00 96.12 105 PRO A O 1
ATOM 828 N N . GLU A 1 106 ? -16.149 -4.636 16.006 1.00 95.06 106 GLU A N 1
ATOM 829 C CA . GLU A 1 106 ? -16.335 -5.441 14.790 1.00 95.06 106 GLU A CA 1
ATOM 830 C C . GLU A 1 106 ? -17.375 -4.864 13.821 1.00 95.06 106 GLU A C 1
ATOM 832 O O . GLU A 1 106 ? -17.091 -4.708 12.635 1.00 95.06 106 GLU A O 1
ATOM 837 N N . LYS A 1 107 ? -18.517 -4.406 14.346 1.00 95.44 107 LYS A N 1
ATOM 838 C CA . LYS A 1 107 ? -19.574 -3.751 13.562 1.00 95.44 107 LYS A CA 1
ATOM 839 C C . LYS A 1 107 ? -19.051 -2.610 12.681 1.00 95.44 107 LYS A C 1
ATOM 841 O O . LYS A 1 107 ? -19.476 -2.469 11.539 1.00 95.44 107 LYS A O 1
ATOM 846 N N . TYR A 1 108 ? -18.164 -1.768 13.211 1.00 94.25 108 TYR A N 1
ATOM 847 C CA . TYR A 1 108 ? -17.616 -0.631 12.467 1.00 94.25 108 TYR A CA 1
ATOM 848 C C . TYR A 1 108 ? -16.476 -1.055 11.550 1.00 94.25 108 TYR A C 1
ATOM 850 O O . TYR A 1 108 ? -16.359 -0.549 10.436 1.00 94.25 108 TYR A O 1
ATOM 858 N N . ARG A 1 109 ? -15.667 -2.016 11.999 1.00 94.50 109 ARG A N 1
ATOM 859 C CA . ARG A 1 109 ? -14.582 -2.591 11.207 1.00 94.50 109 ARG A CA 1
ATOM 860 C C . ARG A 1 109 ? -15.096 -3.167 9.889 1.00 94.50 109 ARG A C 1
ATOM 862 O O . ARG A 1 109 ? -14.475 -2.927 8.860 1.00 94.50 109 ARG A O 1
ATOM 869 N N . ASP A 1 110 ? -16.225 -3.866 9.895 1.00 94.56 110 ASP A N 1
ATOM 870 C CA . ASP A 1 110 ? -16.763 -4.496 8.683 1.00 94.56 110 ASP A CA 1
ATOM 871 C C . ASP A 1 110 ? -17.287 -3.467 7.673 1.00 94.56 110 ASP A C 1
ATOM 873 O O . ASP A 1 110 ? -17.033 -3.587 6.473 1.00 94.56 110 ASP A O 1
ATOM 877 N N . ILE A 1 111 ? -17.919 -2.394 8.159 1.00 95.06 111 ILE A N 1
ATOM 878 C CA . ILE A 1 111 ? -18.329 -1.255 7.326 1.00 95.06 111 ILE A CA 1
ATOM 879 C C . ILE A 1 111 ? -17.094 -0.597 6.696 1.00 95.06 111 ILE A C 1
ATOM 881 O O . ILE A 1 111 ? -17.056 -0.370 5.487 1.00 95.06 111 ILE A O 1
ATOM 885 N N . ILE A 1 112 ? -16.055 -0.331 7.493 1.00 93.62 112 ILE A N 1
ATOM 886 C CA . ILE A 1 112 ? -14.813 0.290 7.015 1.00 93.62 112 ILE A CA 1
ATOM 887 C C . ILE A 1 112 ? -14.116 -0.606 5.988 1.00 93.62 112 ILE A C 1
ATOM 889 O O . ILE A 1 112 ? -13.751 -0.130 4.915 1.00 93.62 112 ILE A O 1
ATOM 893 N N . LYS A 1 113 ? -13.981 -1.909 6.265 1.00 94.25 113 LYS A N 1
ATOM 894 C CA . LYS A 1 113 ? -13.400 -2.880 5.326 1.00 94.25 113 LYS A CA 1
ATOM 895 C C . LYS A 1 113 ? -14.134 -2.881 3.993 1.00 94.25 113 LYS A C 1
ATOM 897 O O . LYS A 1 113 ? -13.493 -2.876 2.942 1.00 94.25 113 LYS A O 1
ATOM 902 N N . GLN A 1 114 ? -15.465 -2.844 4.021 1.00 94.75 114 GLN A N 1
ATOM 903 C CA . GLN A 1 114 ? -16.273 -2.779 2.809 1.00 94.75 114 GLN A CA 1
ATOM 904 C C . GLN A 1 114 ? -16.023 -1.485 2.021 1.00 94.75 114 GLN A C 1
ATOM 906 O O . GLN A 1 114 ? -15.891 -1.529 0.797 1.00 94.75 114 GLN A O 1
ATOM 911 N N . VAL A 1 115 ? -15.932 -0.341 2.704 1.00 93.50 115 VAL A N 1
ATOM 912 C CA . VAL A 1 115 ? -15.660 0.960 2.073 1.00 93.50 115 VAL A CA 1
ATOM 913 C C . VAL A 1 115 ? -14.257 1.003 1.463 1.00 93.50 115 VAL A C 1
ATOM 915 O O . VAL A 1 115 ? -14.115 1.452 0.326 1.00 93.50 115 VAL A O 1
ATOM 918 N N . ILE A 1 116 ? -13.243 0.496 2.171 1.00 92.88 116 ILE A N 1
ATOM 919 C CA . ILE A 1 116 ? -11.857 0.440 1.687 1.00 92.88 116 ILE A CA 1
ATOM 920 C C . ILE A 1 116 ? -11.749 -0.488 0.476 1.00 92.88 116 ILE A C 1
ATOM 922 O O . ILE A 1 116 ? -11.200 -0.087 -0.544 1.00 92.88 116 ILE A O 1
ATOM 926 N N . SER A 1 117 ? -12.329 -1.691 0.546 1.00 92.19 117 SER A N 1
ATOM 927 C CA . SER A 1 117 ? -12.237 -2.687 -0.536 1.00 92.19 117 SER A CA 1
ATOM 928 C C . SER A 1 117 ? -12.820 -2.175 -1.856 1.00 92.19 117 SER A C 1
ATOM 930 O O . SER A 1 117 ? -12.327 -2.505 -2.928 1.00 92.19 117 SER A O 1
ATOM 932 N N . ARG A 1 118 ? -13.866 -1.341 -1.794 1.00 91.50 118 ARG A N 1
ATOM 933 C CA . ARG A 1 118 ? -14.492 -0.734 -2.980 1.00 91.50 118 ARG A CA 1
ATOM 934 C C . ARG A 1 118 ? -13.712 0.457 -3.543 1.00 91.50 118 ARG A C 1
ATOM 936 O O . ARG A 1 118 ? -13.955 0.834 -4.683 1.00 91.50 118 ARG A O 1
ATOM 943 N N . ASN A 1 119 ? -12.811 1.056 -2.760 1.00 88.00 119 ASN A N 1
ATOM 944 C CA . ASN A 1 119 ? -12.125 2.311 -3.085 1.00 88.00 119 ASN A CA 1
ATOM 945 C C . ASN A 1 119 ? -10.600 2.220 -2.920 1.00 88.00 119 ASN A C 1
ATOM 947 O O . ASN A 1 119 ? -9.940 3.220 -2.637 1.00 88.00 119 ASN A O 1
ATOM 951 N N . ALA A 1 120 ? -10.022 1.033 -3.089 1.00 88.56 120 ALA A N 1
ATOM 952 C CA . ALA A 1 120 ? -8.610 0.756 -2.834 1.00 88.56 120 ALA A CA 1
ATOM 953 C C . ALA A 1 120 ? -7.637 1.334 -3.888 1.00 88.56 120 ALA A C 1
ATOM 955 O O . ALA A 1 120 ? -6.614 0.732 -4.200 1.00 88.56 120 ALA A O 1
ATOM 956 N N . TYR A 1 121 ? -7.915 2.517 -4.438 1.00 89.31 121 TYR A N 1
ATOM 957 C CA . TYR A 1 121 ? -7.083 3.167 -5.457 1.00 89.31 121 TYR A CA 1
ATOM 958 C C . TYR A 1 121 ? -5.669 3.482 -4.951 1.00 89.31 121 TYR A C 1
ATOM 960 O O . TYR A 1 121 ? -4.696 3.381 -5.694 1.00 89.31 121 TYR A O 1
ATOM 968 N N . PHE A 1 122 ? -5.532 3.816 -3.666 1.00 89.12 122 PHE A N 1
ATOM 969 C CA . PHE A 1 122 ? -4.233 4.093 -3.045 1.00 89.12 122 PHE A CA 1
ATOM 970 C C . PHE A 1 122 ? -3.363 2.844 -2.859 1.00 89.12 122 PHE A C 1
ATOM 972 O O . PHE A 1 122 ? -2.152 2.976 -2.731 1.00 89.12 122 PHE A O 1
ATOM 979 N N . ALA A 1 123 ? -3.957 1.649 -2.897 1.00 91.06 123 ALA A N 1
ATOM 980 C CA . ALA A 1 123 ? -3.230 0.383 -2.865 1.00 91.06 123 ALA A CA 1
ATOM 981 C C . ALA A 1 123 ? -2.836 -0.106 -4.269 1.00 91.06 123 ALA A C 1
ATOM 983 O O . ALA A 1 123 ? -2.372 -1.230 -4.412 1.00 91.06 123 ALA A O 1
ATOM 984 N N . ALA A 1 124 ? -3.036 0.692 -5.325 1.00 90.19 124 ALA A N 1
ATOM 985 C CA . ALA A 1 124 ? -2.584 0.320 -6.661 1.00 90.19 124 ALA A CA 1
ATOM 986 C C . ALA A 1 124 ? -1.064 0.062 -6.674 1.00 90.19 124 ALA A C 1
ATOM 988 O O . ALA A 1 124 ? -0.326 0.785 -5.993 1.00 90.19 124 ALA A O 1
ATOM 989 N N . PRO A 1 125 ? -0.575 -0.916 -7.458 1.00 89.94 125 PRO A N 1
ATOM 990 C CA . PRO A 1 125 ? 0.845 -1.254 -7.490 1.00 89.94 125 PRO A CA 1
ATOM 991 C C . PRO A 1 125 ? 1.713 -0.053 -7.883 1.00 89.94 125 PRO A C 1
ATOM 993 O O . PRO A 1 125 ? 2.794 0.119 -7.332 1.00 89.94 125 PRO A O 1
ATOM 996 N N . GLU A 1 126 ? 1.239 0.829 -8.767 1.00 89.25 126 GLU A N 1
ATOM 997 C CA . GLU A 1 126 ? 1.946 2.060 -9.135 1.00 89.25 126 GLU A CA 1
ATOM 998 C C . GLU A 1 126 ? 2.085 3.023 -7.949 1.00 89.25 126 GLU A C 1
ATOM 1000 O O . GLU A 1 126 ? 3.167 3.552 -7.709 1.00 89.25 126 GLU A O 1
ATOM 1005 N N . ASN A 1 127 ? 1.015 3.213 -7.174 1.00 90.81 127 ASN A N 1
ATOM 1006 C CA . ASN A 1 127 ? 1.017 4.101 -6.009 1.00 90.81 127 ASN A CA 1
ATOM 1007 C C . ASN A 1 127 ? 1.890 3.545 -4.878 1.00 90.81 127 ASN A C 1
ATOM 1009 O O . ASN A 1 127 ? 2.604 4.297 -4.219 1.00 90.81 127 ASN A O 1
ATOM 1013 N N . LEU A 1 128 ? 1.878 2.225 -4.689 1.00 92.75 128 LEU A N 1
ATOM 1014 C CA . LEU A 1 128 ? 2.762 1.544 -3.748 1.00 92.75 128 LEU A CA 1
ATOM 1015 C C . LEU A 1 128 ? 4.230 1.693 -4.140 1.00 92.75 128 LEU A C 1
ATOM 1017 O O . LEU A 1 128 ? 5.049 2.028 -3.292 1.00 92.75 128 LEU A O 1
ATOM 1021 N N . LEU A 1 129 ? 4.568 1.495 -5.417 1.00 92.81 129 LEU A N 1
ATOM 1022 C CA . LEU A 1 129 ? 5.939 1.670 -5.898 1.00 92.81 129 LEU A CA 1
ATOM 1023 C C . LEU A 1 129 ? 6.422 3.115 -5.724 1.00 92.81 129 LEU A C 1
ATOM 1025 O O . LEU A 1 129 ? 7.568 3.316 -5.332 1.00 92.81 129 LEU A O 1
ATOM 1029 N N . LEU A 1 130 ? 5.558 4.109 -5.957 1.00 92.38 130 LEU A N 1
ATOM 1030 C CA . LEU A 1 130 ? 5.885 5.515 -5.701 1.00 92.38 130 LEU A CA 1
ATOM 1031 C C . LEU A 1 130 ? 6.196 5.766 -4.220 1.00 92.38 130 LEU A C 1
ATOM 1033 O O . LEU A 1 130 ? 7.238 6.345 -3.921 1.00 92.38 130 LEU A O 1
ATOM 1037 N N . ALA A 1 131 ? 5.356 5.267 -3.308 1.00 92.38 131 ALA A N 1
ATOM 1038 C CA . ALA A 1 131 ? 5.595 5.378 -1.868 1.00 92.38 131 ALA A CA 1
ATOM 1039 C C . ALA A 1 131 ? 6.917 4.710 -1.460 1.00 92.38 131 ALA A C 1
ATOM 1041 O O . ALA A 1 131 ? 7.739 5.309 -0.763 1.00 92.38 131 ALA A O 1
ATOM 1042 N N . MET A 1 132 ? 7.163 3.499 -1.971 1.00 93.75 132 MET A N 1
ATOM 1043 C CA . MET A 1 132 ? 8.376 2.735 -1.690 1.00 93.75 132 MET A CA 1
ATOM 1044 C C . MET A 1 132 ? 9.652 3.430 -2.182 1.00 93.75 132 MET A C 1
ATOM 1046 O O . MET A 1 132 ? 10.680 3.327 -1.519 1.00 93.75 132 MET A O 1
ATOM 1050 N N . LEU A 1 133 ? 9.616 4.135 -3.320 1.00 93.25 133 LEU A N 1
ATOM 1051 C CA . LEU A 1 133 ? 10.771 4.880 -3.842 1.00 93.25 133 LEU A CA 1
ATOM 1052 C C . LEU A 1 133 ? 11.154 6.070 -2.953 1.00 93.25 133 LEU A C 1
ATOM 1054 O O . LEU A 1 133 ? 12.327 6.439 -2.906 1.00 93.25 133 LEU A O 1
ATOM 1058 N N . THR A 1 134 ? 10.185 6.644 -2.239 1.00 90.56 134 THR A N 1
ATOM 1059 C CA . THR A 1 134 ? 10.402 7.759 -1.307 1.00 90.56 134 THR A CA 1
ATOM 1060 C C . THR A 1 134 ? 10.627 7.346 0.144 1.00 90.56 134 THR A C 1
ATOM 1062 O O . THR A 1 134 ? 10.879 8.208 0.981 1.00 90.56 134 THR A O 1
ATOM 1065 N N . ASP A 1 135 ? 10.552 6.052 0.465 1.00 91.88 135 ASP A N 1
ATOM 1066 C CA . ASP A 1 135 ? 10.743 5.570 1.835 1.00 91.88 135 ASP A CA 1
ATOM 1067 C C . ASP A 1 135 ? 12.186 5.815 2.307 1.00 91.88 135 ASP A C 1
ATOM 1069 O O . ASP A 1 135 ? 13.153 5.669 1.553 1.00 91.88 135 ASP A O 1
ATOM 1073 N N . ASN A 1 136 ? 12.357 6.148 3.586 1.00 92.50 136 ASN A N 1
ATOM 1074 C CA . ASN A 1 136 ? 13.673 6.351 4.193 1.00 92.50 136 ASN A CA 1
ATOM 1075 C C . ASN A 1 136 ? 14.500 5.054 4.257 1.00 92.50 136 ASN A C 1
ATOM 1077 O O . ASN A 1 136 ? 15.734 5.097 4.227 1.00 92.50 136 ASN A O 1
ATOM 1081 N N . ARG A 1 137 ? 13.846 3.891 4.301 1.00 94.19 137 ARG A N 1
ATOM 1082 C CA . ARG A 1 137 ? 14.472 2.569 4.391 1.00 94.19 137 ARG A CA 1
ATOM 1083 C C . ARG A 1 137 ? 15.057 2.148 3.041 1.00 94.19 137 ARG A C 1
ATOM 1085 O O . ARG A 1 137 ? 14.335 1.938 2.069 1.00 94.19 137 ARG A O 1
ATOM 1092 N N . CYS A 1 138 ? 16.379 1.955 2.990 1.00 94.00 138 CYS A N 1
ATOM 1093 C CA . CYS A 1 138 ? 17.091 1.620 1.749 1.00 94.00 138 CYS A CA 1
ATOM 1094 C C . CYS A 1 138 ? 16.592 0.323 1.093 1.00 94.00 138 CYS A C 1
ATOM 1096 O O . CYS A 1 138 ? 16.358 0.305 -0.111 1.00 94.00 138 CYS A O 1
ATOM 1098 N N . HIS A 1 139 ? 16.354 -0.728 1.881 1.00 94.75 139 HIS A N 1
ATOM 1099 C CA . HIS A 1 139 ? 15.919 -2.032 1.377 1.00 94.75 139 HIS A CA 1
ATOM 1100 C C . HIS A 1 139 ? 14.565 -1.968 0.654 1.00 94.75 139 HIS A C 1
ATOM 1102 O O . HIS A 1 139 ? 14.351 -2.706 -0.305 1.00 94.75 139 HIS A O 1
ATOM 1108 N N . ILE A 1 140 ? 13.675 -1.053 1.051 1.00 94.50 140 ILE A N 1
ATOM 1109 C CA . ILE A 1 140 ? 12.374 -0.854 0.398 1.00 94.50 140 ILE A CA 1
ATOM 1110 C C . ILE A 1 140 ? 12.527 -0.123 -0.930 1.00 94.50 140 ILE A C 1
ATOM 1112 O O . ILE A 1 140 ? 11.946 -0.551 -1.928 1.00 94.50 140 ILE A O 1
ATOM 1116 N N . ARG A 1 141 ? 13.362 0.922 -0.976 1.00 95.38 141 ARG A N 1
ATOM 1117 C CA . ARG A 1 141 ? 13.679 1.611 -2.235 1.00 95.38 141 ARG A CA 1
ATOM 1118 C C . ARG A 1 141 ? 14.304 0.654 -3.250 1.00 95.38 141 ARG A C 1
ATOM 1120 O O . ARG A 1 141 ? 13.889 0.630 -4.408 1.00 95.38 141 ARG A O 1
ATOM 1127 N N . THR A 1 142 ? 15.247 -0.181 -2.810 1.00 96.06 142 THR A N 1
ATOM 1128 C CA . THR A 1 142 ? 15.865 -1.219 -3.650 1.00 96.06 142 THR A CA 1
ATOM 1129 C C . THR A 1 142 ? 14.831 -2.234 -4.140 1.00 96.06 142 THR A C 1
ATOM 1131 O O . THR A 1 142 ? 14.818 -2.566 -5.325 1.00 96.06 142 THR A O 1
ATOM 1134 N N . LEU A 1 143 ? 13.918 -2.684 -3.269 1.00 94.88 143 LEU A N 1
ATOM 1135 C CA . LEU A 1 143 ? 12.837 -3.598 -3.647 1.00 94.88 143 LEU A CA 1
ATOM 1136 C C . LEU A 1 143 ? 11.899 -2.985 -4.700 1.00 94.88 143 LEU A C 1
ATOM 1138 O O . LEU A 1 143 ? 11.502 -3.676 -5.637 1.00 94.88 143 LEU A O 1
ATOM 1142 N N . ALA A 1 144 ? 11.564 -1.697 -4.587 1.00 94.56 144 ALA A N 1
ATOM 1143 C CA . ALA A 1 144 ? 10.748 -1.004 -5.583 1.00 94.56 144 ALA A CA 1
ATOM 1144 C C . ALA A 1 144 ? 11.449 -0.884 -6.936 1.00 94.56 144 ALA A C 1
ATOM 1146 O O . ALA A 1 144 ? 10.846 -1.207 -7.960 1.00 94.56 144 ALA A O 1
ATOM 1147 N N . ALA A 1 145 ? 12.724 -0.484 -6.946 1.00 94.44 145 ALA A N 1
ATOM 1148 C CA . ALA A 1 145 ? 13.516 -0.425 -8.171 1.00 94.44 145 ALA A CA 1
ATOM 1149 C C . ALA A 1 145 ? 13.565 -1.797 -8.863 1.00 94.44 145 ALA A C 1
ATOM 1151 O O . ALA A 1 145 ? 13.287 -1.903 -10.058 1.00 94.44 145 ALA A O 1
ATOM 1152 N N . TRP A 1 146 ? 13.813 -2.861 -8.095 1.00 94.81 146 TRP A N 1
ATOM 1153 C CA . TRP A 1 146 ? 13.814 -4.231 -8.605 1.00 94.81 146 TRP A CA 1
ATOM 1154 C C . TRP A 1 146 ? 12.457 -4.642 -9.196 1.00 94.81 146 TRP A C 1
ATOM 1156 O O . TRP A 1 146 ? 12.400 -5.181 -10.302 1.00 94.81 146 TRP A O 1
ATOM 1166 N N . ARG A 1 147 ? 11.348 -4.335 -8.510 1.00 92.50 147 ARG A N 1
ATOM 1167 C CA . ARG A 1 147 ? 9.987 -4.608 -9.006 1.00 92.50 147 ARG A CA 1
ATOM 1168 C C . ARG A 1 147 ? 9.685 -3.871 -10.311 1.00 92.50 147 ARG A C 1
ATOM 1170 O O . ARG A 1 147 ? 9.070 -4.456 -11.198 1.00 92.50 147 ARG A O 1
ATOM 1177 N N . ILE A 1 148 ? 10.128 -2.620 -10.451 1.00 91.44 148 ILE A N 1
ATOM 1178 C CA . ILE A 1 148 ? 9.950 -1.835 -11.682 1.00 91.44 148 ILE A CA 1
ATOM 1179 C C . ILE A 1 148 ? 10.714 -2.469 -12.848 1.00 91.44 148 ILE A C 1
ATOM 1181 O O . ILE A 1 148 ? 10.148 -2.605 -13.932 1.00 91.44 148 ILE A O 1
ATOM 1185 N N . ILE A 1 149 ? 11.970 -2.873 -12.633 1.00 91.25 149 ILE A N 1
ATOM 1186 C CA . ILE A 1 149 ? 12.790 -3.529 -13.663 1.00 91.25 149 ILE A CA 1
ATOM 1187 C C . ILE A 1 149 ? 12.119 -4.831 -14.109 1.00 91.25 149 ILE A C 1
ATOM 1189 O O . ILE A 1 149 ? 11.817 -4.993 -15.290 1.00 91.25 149 ILE A O 1
ATOM 1193 N N . LYS A 1 150 ? 11.757 -5.696 -13.156 1.00 89.75 150 LYS A N 1
ATOM 1194 C CA . LYS A 1 150 ? 11.098 -6.976 -13.442 1.00 89.75 150 LYS A CA 1
ATOM 1195 C C . LYS A 1 150 ? 9.760 -6.805 -14.174 1.00 89.75 150 LYS A C 1
ATOM 1197 O O . LYS A 1 150 ? 9.449 -7.559 -15.089 1.00 89.75 150 LYS A O 1
ATOM 1202 N N . ALA A 1 151 ? 8.961 -5.804 -13.802 1.00 85.06 151 ALA A N 1
ATOM 1203 C CA . ALA A 1 151 ? 7.693 -5.522 -14.474 1.00 85.06 151 ALA A CA 1
ATOM 1204 C C . ALA A 1 151 ? 7.883 -5.038 -15.924 1.00 85.06 151 ALA A C 1
ATOM 1206 O O . ALA A 1 151 ? 7.053 -5.343 -16.779 1.00 85.06 151 ALA A O 1
ATOM 1207 N N . ARG A 1 152 ? 8.969 -4.307 -16.212 1.00 84.62 152 ARG A N 1
ATOM 1208 C CA . ARG A 1 152 ? 9.315 -3.875 -17.577 1.00 84.62 152 ARG A CA 1
ATOM 1209 C C . ARG A 1 152 ? 9.783 -5.035 -18.455 1.00 84.62 152 ARG A C 1
ATOM 1211 O O . ARG A 1 152 ? 9.470 -5.033 -19.637 1.00 84.62 152 ARG A O 1
ATOM 1218 N N . GLU A 1 153 ? 10.476 -6.017 -17.885 1.00 84.25 153 GLU A N 1
ATOM 1219 C CA . GLU A 1 153 ? 10.931 -7.217 -18.604 1.00 84.25 153 GLU A CA 1
ATOM 1220 C C . GLU A 1 153 ? 9.775 -8.138 -19.026 1.00 84.25 153 GLU A C 1
ATOM 1222 O O . GLU A 1 153 ? 9.835 -8.763 -20.080 1.00 84.25 153 GLU A O 1
ATOM 1227 N N . ILE A 1 154 ? 8.714 -8.219 -18.215 1.00 76.56 154 ILE A N 1
ATOM 1228 C CA . ILE A 1 154 ? 7.563 -9.114 -18.448 1.00 76.56 154 ILE A CA 1
ATOM 1229 C C . ILE A 1 154 ? 6.542 -8.509 -19.431 1.00 76.56 154 ILE A C 1
ATOM 1231 O O . ILE A 1 154 ? 5.720 -9.229 -20.001 1.00 76.56 154 ILE A O 1
ATOM 1235 N N . GLY A 1 155 ? 6.560 -7.189 -19.635 1.00 65.94 155 GLY A N 1
ATOM 1236 C CA . GLY A 1 155 ? 5.566 -6.499 -20.456 1.00 65.94 155 GLY A CA 1
ATOM 1237 C C . GLY A 1 155 ? 5.577 -6.980 -21.916 1.00 65.94 155 GLY A C 1
ATOM 1238 O O . GLY A 1 155 ? 6.636 -6.966 -22.544 1.00 65.94 155 GLY A O 1
ATOM 1239 N N . PRO A 1 156 ? 4.425 -7.366 -22.505 1.00 62.03 156 PRO A N 1
ATOM 1240 C CA . PRO A 1 156 ? 4.369 -7.615 -23.938 1.00 62.03 156 PRO A CA 1
ATOM 1241 C C . PRO A 1 156 ? 4.749 -6.314 -24.651 1.00 62.03 156 PRO A C 1
ATOM 1243 O O . PRO A 1 156 ? 4.247 -5.250 -24.293 1.00 62.03 156 PRO A O 1
ATOM 1246 N N . GLY A 1 157 ? 5.622 -6.385 -25.659 1.00 60.53 157 GLY A N 1
ATOM 1247 C CA . GLY A 1 157 ? 6.107 -5.230 -26.433 1.00 60.53 157 GLY A CA 1
ATOM 1248 C C . GLY A 1 157 ? 5.042 -4.527 -27.289 1.00 60.53 157 GLY A C 1
ATOM 1249 O O . GLY A 1 157 ? 5.365 -3.973 -28.334 1.00 60.53 157 GLY A O 1
ATOM 1250 N N . GLY A 1 158 ? 3.769 -4.600 -26.894 1.00 60.81 158 GLY A N 1
ATOM 1251 C CA . GLY A 1 158 ? 2.621 -4.050 -27.591 1.00 60.81 158 GLY A CA 1
ATOM 1252 C C . GLY A 1 158 ? 1.966 -2.916 -26.810 1.00 60.81 158 GLY A C 1
ATOM 1253 O O . GLY A 1 158 ? 1.882 -2.922 -25.586 1.00 60.81 158 GLY A O 1
ATOM 1254 N N . ASN A 1 159 ? 1.448 -1.958 -27.567 1.00 66.62 159 ASN A N 1
ATOM 1255 C CA . ASN A 1 159 ? 0.873 -0.675 -27.163 1.00 66.62 159 ASN A CA 1
ATOM 1256 C C . ASN A 1 159 ? -0.480 -0.821 -26.425 1.00 66.62 159 ASN A C 1
ATOM 1258 O O . ASN A 1 159 ? -1.384 -0.003 -26.600 1.00 66.62 159 ASN A O 1
ATOM 1262 N N . CYS A 1 160 ? -0.687 -1.900 -25.670 1.00 68.94 160 CYS A N 1
ATOM 1263 C CA . CYS A 1 160 ? -1.935 -2.140 -24.970 1.00 68.94 160 CYS A CA 1
ATOM 1264 C C . CYS A 1 160 ? -2.053 -1.195 -23.770 1.00 68.94 160 CYS A C 1
ATOM 1266 O O . CYS A 1 160 ? -1.202 -1.168 -22.881 1.00 68.94 160 CYS A O 1
ATOM 1268 N N . VAL A 1 161 ? -3.139 -0.421 -23.739 1.00 75.12 161 VAL A N 1
ATOM 1269 C CA . VAL A 1 161 ? -3.497 0.408 -22.586 1.00 75.12 161 VAL A CA 1
ATOM 1270 C C . VAL A 1 161 ? -3.680 -0.506 -21.374 1.00 75.12 161 VAL A C 1
ATOM 1272 O O . VAL A 1 161 ? -4.517 -1.412 -21.392 1.00 75.12 161 VAL A O 1
ATOM 1275 N N . ARG A 1 162 ? -2.898 -0.276 -20.313 1.00 75.81 162 ARG A N 1
ATOM 1276 C CA . ARG A 1 162 ? -3.008 -1.036 -19.065 1.00 75.81 162 ARG A CA 1
ATOM 1277 C C . ARG A 1 162 ? -4.376 -0.767 -18.442 1.00 75.81 162 ARG A C 1
ATOM 1279 O O . ARG A 1 162 ? -4.685 0.359 -18.058 1.00 75.81 162 ARG A O 1
ATOM 1286 N N . ARG A 1 163 ? -5.212 -1.802 -18.349 1.00 82.50 163 ARG A N 1
ATOM 1287 C CA . ARG A 1 163 ? -6.507 -1.706 -17.671 1.00 82.50 163 ARG A CA 1
ATOM 1288 C C . ARG A 1 163 ? -6.272 -1.601 -16.168 1.00 82.50 163 ARG A C 1
ATOM 1290 O O . ARG A 1 163 ? -5.666 -2.488 -15.574 1.00 82.50 163 ARG A O 1
ATOM 1297 N N . PHE A 1 164 ? -6.792 -0.540 -15.562 1.00 83.69 164 PHE A N 1
ATOM 1298 C CA . PHE A 1 164 ? -6.789 -0.402 -14.112 1.00 83.69 164 PHE A CA 1
ATOM 1299 C C . PHE A 1 164 ? -7.754 -1.414 -13.481 1.00 83.69 164 PHE A C 1
ATOM 1301 O O . PHE A 1 164 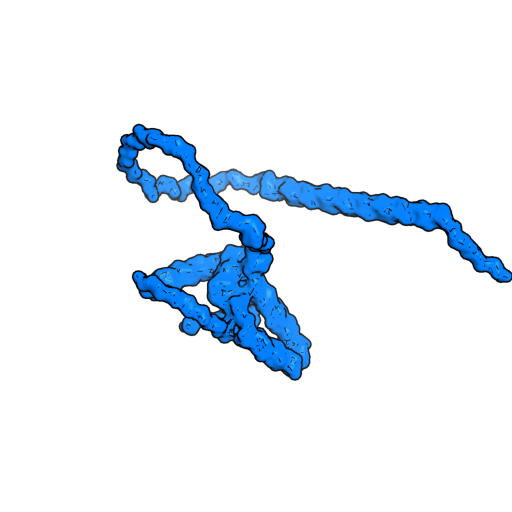? -8.913 -1.527 -13.894 1.00 83.69 164 PHE A O 1
ATOM 1308 N N . VAL A 1 165 ? -7.273 -2.146 -12.480 1.00 86.81 165 VAL A N 1
ATOM 1309 C CA . VAL A 1 165 ? -8.057 -3.087 -11.676 1.00 86.81 165 VAL A CA 1
ATOM 1310 C C . VAL A 1 165 ? -7.907 -2.671 -10.221 1.00 86.81 165 VAL A C 1
ATOM 1312 O O . VAL A 1 165 ? -6.796 -2.403 -9.769 1.00 86.81 165 VAL A O 1
ATOM 1315 N N . ILE A 1 166 ? -9.026 -2.595 -9.496 1.00 88.75 166 ILE A N 1
ATOM 1316 C CA . ILE A 1 166 ? -8.998 -2.303 -8.061 1.00 88.75 166 ILE A CA 1
ATOM 1317 C C . ILE A 1 166 ? -8.316 -3.487 -7.361 1.00 88.75 166 ILE A C 1
ATOM 1319 O O . ILE A 1 166 ? -8.801 -4.614 -7.498 1.00 88.75 166 ILE A O 1
ATOM 1323 N N . PRO A 1 167 ? -7.210 -3.259 -6.638 1.00 90.12 167 PRO A N 1
ATOM 1324 C CA . PRO A 1 167 ? -6.475 -4.333 -5.992 1.00 90.12 167 PRO A CA 1
ATOM 1325 C C . PRO A 1 167 ? -7.239 -4.885 -4.786 1.00 90.12 167 PRO A C 1
ATOM 1327 O O . PRO A 1 167 ? -7.943 -4.158 -4.079 1.00 90.12 167 PRO A O 1
ATOM 1330 N N . ALA A 1 168 ? -7.057 -6.179 -4.529 1.00 92.69 168 ALA A N 1
ATOM 1331 C CA . ALA A 1 168 ? -7.493 -6.794 -3.285 1.00 92.69 168 ALA A CA 1
ATOM 1332 C C . ALA A 1 168 ? -6.536 -6.373 -2.161 1.00 92.69 168 ALA A C 1
ATOM 1334 O O . ALA A 1 168 ? -5.348 -6.682 -2.207 1.00 92.69 168 ALA A O 1
ATOM 1335 N N . VAL A 1 169 ? -7.060 -5.644 -1.174 1.00 92.75 169 VAL A N 1
ATOM 1336 C CA . VAL A 1 169 ? -6.267 -5.130 -0.051 1.00 92.75 169 VAL A CA 1
ATOM 1337 C C . VAL A 1 169 ? -6.195 -6.152 1.075 1.00 92.75 169 VAL A C 1
ATOM 1339 O O . VAL A 1 169 ? -7.233 -6.624 1.548 1.00 92.75 169 VAL A O 1
ATOM 1342 N N . ASP A 1 170 ? -4.989 -6.426 1.568 1.00 93.25 170 ASP A N 1
ATOM 1343 C CA . ASP A 1 170 ? -4.795 -7.211 2.781 1.00 93.25 170 ASP A CA 1
ATOM 1344 C C . ASP A 1 170 ? -4.940 -6.344 4.044 1.00 93.25 170 ASP A C 1
ATOM 1346 O O . ASP A 1 170 ? -4.088 -5.533 4.411 1.00 93.25 170 ASP A O 1
ATOM 1350 N N . PHE A 1 171 ? -6.032 -6.560 4.778 1.00 92.12 171 PHE A N 1
ATOM 1351 C CA . PHE A 1 171 ? -6.291 -5.892 6.056 1.00 92.12 171 PHE A CA 1
ATOM 1352 C C . PHE A 1 171 ? -5.401 -6.385 7.206 1.00 92.12 171 PHE A C 1
ATOM 1354 O O . PHE A 1 171 ? -5.399 -5.778 8.284 1.00 92.12 171 PHE A O 1
ATOM 1361 N N . ARG A 1 172 ? -4.663 -7.483 7.016 1.00 92.19 172 ARG A N 1
ATOM 1362 C CA . ARG A 1 172 ? -3.723 -8.063 7.986 1.00 92.19 172 ARG A CA 1
ATOM 1363 C C . ARG A 1 172 ? -2.271 -7.649 7.733 1.00 92.19 172 ARG A C 1
ATOM 1365 O O . ARG A 1 172 ? -1.437 -7.949 8.582 1.00 92.19 172 ARG A O 1
ATOM 1372 N N . ALA A 1 173 ? -2.006 -6.882 6.674 1.00 92.25 173 ALA A N 1
ATOM 1373 C CA . ALA A 1 173 ? -0.680 -6.385 6.319 1.00 92.25 173 ALA A CA 1
ATOM 1374 C C . ALA A 1 173 ? 0.033 -5.690 7.494 1.00 92.25 173 ALA A C 1
ATOM 1376 O O . ALA A 1 173 ? -0.540 -4.841 8.192 1.00 92.25 173 ALA A O 1
ATOM 1377 N N . THR A 1 174 ? 1.289 -6.053 7.735 1.00 92.44 174 THR A N 1
ATOM 1378 C CA . THR A 1 174 ? 2.126 -5.449 8.784 1.00 92.44 174 THR A CA 1
ATOM 1379 C C . THR A 1 174 ? 2.771 -4.148 8.344 1.00 92.44 174 THR A C 1
ATOM 1381 O O . THR A 1 174 ? 3.026 -3.303 9.191 1.00 92.44 174 THR A O 1
ATOM 1384 N N . ASP A 1 175 ? 2.992 -3.980 7.045 1.00 92.88 175 ASP A N 1
ATOM 1385 C CA . ASP A 1 175 ? 3.555 -2.777 6.438 1.00 92.88 175 ASP A CA 1
ATOM 1386 C C . ASP A 1 175 ? 2.761 -2.425 5.173 1.00 92.88 175 ASP A C 1
ATOM 1388 O O . ASP A 1 175 ? 2.032 -3.261 4.630 1.00 92.88 175 ASP A O 1
ATOM 1392 N N . TYR A 1 176 ? 2.891 -1.193 4.684 1.00 92.56 176 TYR A N 1
ATOM 1393 C CA . TYR A 1 176 ? 2.185 -0.756 3.481 1.00 92.56 176 TYR A CA 1
ATOM 1394 C C . TYR A 1 176 ? 2.651 -1.523 2.231 1.00 92.56 176 TYR A C 1
ATOM 1396 O O . TYR A 1 176 ? 1.871 -1.715 1.303 1.00 92.56 176 TYR A O 1
ATOM 1404 N N . VAL A 1 177 ? 3.894 -2.019 2.226 1.00 92.69 177 VAL A N 1
ATOM 1405 C CA . VAL A 1 177 ? 4.471 -2.836 1.142 1.00 92.69 177 VAL A CA 1
ATOM 1406 C C . VAL A 1 177 ? 3.681 -4.128 0.908 1.00 92.69 177 VAL A C 1
ATOM 1408 O O . VAL A 1 177 ? 3.623 -4.605 -0.228 1.00 92.69 177 VAL A O 1
ATOM 1411 N N . ASP A 1 178 ? 3.036 -4.647 1.953 1.00 93.00 178 ASP A N 1
ATOM 1412 C CA . ASP A 1 178 ? 2.287 -5.907 1.944 1.00 93.00 178 ASP A CA 1
ATOM 1413 C C . ASP A 1 178 ? 0.773 -5.687 1.777 1.00 93.00 178 ASP A C 1
ATOM 1415 O O . ASP A 1 178 ? -0.018 -6.603 1.983 1.00 93.00 178 ASP A O 1
ATOM 1419 N N . LEU A 1 179 ? 0.337 -4.468 1.421 1.00 92.69 179 LEU A N 1
ATOM 1420 C CA . LEU A 1 179 ? -1.087 -4.160 1.237 1.00 92.69 179 LEU A CA 1
ATOM 1421 C C . LEU A 1 179 ? -1.738 -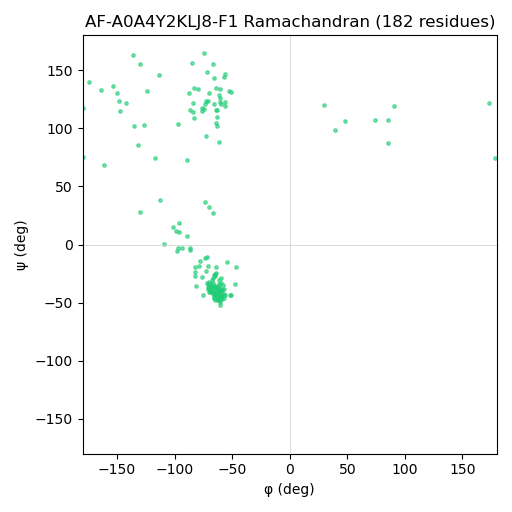4.934 0.092 1.00 92.69 179 LEU A C 1
ATOM 1423 O O . LEU A 1 179 ? -2.958 -5.078 0.102 1.00 92.69 179 LEU A O 1
ATOM 1427 N N . ILE A 1 180 ? -0.964 -5.381 -0.895 1.00 92.75 180 ILE A N 1
ATOM 1428 C CA . ILE A 1 180 ? -1.463 -6.139 -2.043 1.00 92.75 180 ILE A CA 1
ATOM 1429 C C . ILE A 1 180 ? -0.642 -7.398 -2.250 1.00 92.75 180 ILE A C 1
ATOM 1431 O O . ILE A 1 180 ? 0.545 -7.450 -1.919 1.00 92.75 180 ILE A O 1
ATOM 1435 N N . ASP A 1 181 ? -1.273 -8.378 -2.884 1.00 89.88 181 ASP A N 1
ATOM 1436 C CA . ASP A 1 181 ? -0.548 -9.497 -3.454 1.00 89.88 181 ASP A CA 1
ATOM 1437 C C . ASP A 1 181 ? 0.184 -9.049 -4.728 1.00 89.88 181 ASP A C 1
ATOM 1439 O O . ASP A 1 181 ? -0.422 -8.556 -5.680 1.00 89.88 181 ASP A O 1
ATOM 1443 N N . TRP A 1 182 ? 1.506 -9.206 -4.729 1.00 85.94 182 TRP A N 1
ATOM 1444 C CA . TRP A 1 182 ? 2.380 -8.854 -5.849 1.00 85.94 182 TRP A CA 1
ATOM 1445 C C . TRP A 1 182 ? 2.523 -9.986 -6.878 1.00 85.94 182 TRP A C 1
ATOM 1447 O O . TRP A 1 182 ? 3.205 -9.790 -7.883 1.00 85.94 182 TRP A O 1
ATOM 1457 N N . GLN A 1 183 ? 1.942 -11.165 -6.621 1.00 77.12 183 GLN A N 1
ATOM 1458 C CA . GLN A 1 183 ? 1.967 -12.319 -7.530 1.00 77.12 183 GLN A CA 1
ATOM 1459 C C . GLN A 1 183 ? 0.697 -12.471 -8.383 1.00 77.12 183 GLN A C 1
ATOM 1461 O O . GLN A 1 183 ? 0.662 -13.359 -9.235 1.00 77.12 183 GLN A O 1
ATOM 1466 N N . ALA A 1 184 ? -0.319 -11.639 -8.138 1.00 59.47 184 ALA A N 1
ATOM 1467 C CA . ALA A 1 184 ? -1.624 -11.704 -8.793 1.00 59.47 184 ALA A CA 1
ATOM 1468 C C . ALA A 1 184 ? -1.620 -11.237 -10.259 1.00 59.47 184 ALA A C 1
ATOM 1470 O O . ALA A 1 184 ? -0.832 -10.325 -10.609 1.00 59.47 184 ALA A O 1
#

Organism: Araneus ventricosus (NCBI:txid182803)

Secondary structure (DSSP, 8-state):
---PPP-HHHHHHHHHHHHHHHHHHHHHHHHHHHHHHTTSS------------S----------------------GGG--S-HHHHHTHHHHHHHHHHHHTTS-HHHHHHHHHHHHH-GGGGSHHHHHHHHHH-S-HHHHHHHHHHHHHHHHHS-SS-------PPPB-TT-SSGGGSB-S--